Protein AF-A0A350EQH1-F1 (afdb_monomer_lite)

Sequence (320 aa):
AGTLGFAAEVVNIWNVRAFNRRSKAFEVEWIGRQGDGSLVSIGPFAIANPVPVPSDHPQFHPEPLPQHKSSGNLVVTLEGFVSGIPAGDREPSGKGDLLPKTTRLELAFNENQNPSTNYRLQRLIVSDATGNRWQPYFDHARPRSNERVDGGTAILPGALWPSEQAWKLEVEVLRHEYFAPEELWAPPPLPLDAGPRYLPLGHQFAAGSGSIQLANLVPPGLIASNQWQWTVRYWGNESNVFAVGVQFPEPMPNRRLLVVEATDDSGRAVPLVEHRGADHPQQALLFRPEPDATQLQLRLAVPELHRVEFLARPEFHPRK

Secondary structure (DSSP, 8-state):
------TT------------TTSSEEEEEEEEE-TTS-EEEEEEEEEE-SSPPPTTS----PPPSSEEEEETTEEEEEEEEEEEEESSSS--SS-GGGSPEEEEEEEEEEETTEEESSEEEEEEEEE-TTS-EE-----SSS--TT-EEETTEEEEES---TT-S-EEEEEEEEE-SS--GGGEE-PPPEES---SS-EEEEEEEEETTEEEEEEEEE-TT----STTTTTS---SS-S--EEEEEE-SS--TTB--EEEEEEETTS-B--EEEEETTTSSEEEEEE---TT--EEEEEEE--BEEEEEEEEPPEEPPP-

Radius of gyration: 23.11 Å; chains: 1; bounding box: 58×62×59 Å

Structure (mmCIF, N/CA/C/O backbone):
data_AF-A0A350EQH1-F1
#
_entry.id   AF-A0A350EQH1-F1
#
loop_
_atom_site.group_PDB
_atom_site.id
_atom_site.type_symbol
_atom_site.label_atom_id
_atom_site.label_alt_id
_atom_site.label_comp_id
_atom_site.label_asym_id
_atom_site.label_entity_id
_atom_site.label_seq_id
_atom_site.pdbx_PDB_ins_code
_atom_site.Cartn_x
_atom_site.Cartn_y
_atom_site.Cartn_z
_atom_site.occupancy
_atom_site.B_iso_or_equiv
_atom_site.auth_seq_id
_atom_site.auth_comp_id
_atom_site.auth_asym_id
_atom_site.auth_atom_id
_atom_site.pdbx_PDB_model_num
ATOM 1 N N . ALA A 1 1 ? 11.025 22.667 -7.028 1.00 35.94 1 ALA A N 1
ATOM 2 C CA . ALA A 1 1 ? 11.792 23.542 -7.931 1.00 35.94 1 ALA A CA 1
ATOM 3 C C . ALA A 1 1 ? 11.058 24.871 -7.991 1.00 35.94 1 ALA A C 1
ATOM 5 O O . ALA A 1 1 ? 9.897 24.868 -8.374 1.00 35.94 1 ALA A O 1
ATOM 6 N N . GLY A 1 2 ? 11.669 25.950 -7.500 1.00 34.81 2 GLY A N 1
ATOM 7 C CA . GLY A 1 2 ? 11.141 27.304 -7.667 1.00 34.81 2 GLY A CA 1
ATOM 8 C C . GLY A 1 2 ? 11.792 27.915 -8.899 1.00 34.81 2 GLY A C 1
ATOM 9 O O . GLY A 1 2 ? 13.016 27.922 -8.992 1.00 34.81 2 GLY A O 1
ATOM 10 N N . THR A 1 3 ? 10.992 28.348 -9.863 1.00 41.34 3 THR A N 1
ATOM 11 C CA . THR A 1 3 ? 11.474 29.045 -11.056 1.00 41.34 3 THR A CA 1
ATOM 12 C C . THR A 1 3 ? 11.405 30.549 -10.815 1.00 41.34 3 THR A C 1
ATOM 14 O O . THR A 1 3 ? 10.361 31.066 -10.426 1.00 41.34 3 THR A O 1
ATOM 17 N N . LEU A 1 4 ? 12.516 31.246 -11.052 1.00 42.28 4 LEU A N 1
ATOM 18 C CA . LEU A 1 4 ? 12.517 32.679 -11.343 1.00 42.28 4 LEU A CA 1
ATOM 19 C C . LEU A 1 4 ? 11.939 32.836 -12.759 1.00 42.28 4 LEU A C 1
ATOM 21 O O . LEU A 1 4 ? 12.586 32.428 -13.718 1.00 42.28 4 LEU A O 1
ATOM 25 N N . GLY A 1 5 ? 10.717 33.351 -12.878 1.00 51.31 5 GLY A N 1
ATOM 26 C CA . GLY A 1 5 ? 10.031 33.617 -14.147 1.00 51.31 5 GLY A CA 1
ATOM 27 C C . GLY A 1 5 ? 8.997 34.729 -13.965 1.00 51.31 5 GLY A C 1
ATOM 28 O O . GLY A 1 5 ? 8.547 34.973 -12.841 1.00 51.31 5 GLY A O 1
ATOM 29 N N . PHE A 1 6 ? 8.659 35.445 -15.039 1.00 51.97 6 PHE A N 1
ATOM 30 C CA . PHE A 1 6 ? 7.664 36.524 -14.988 1.00 51.97 6 PHE A CA 1
ATOM 31 C C . PHE A 1 6 ? 6.260 35.964 -14.689 1.00 51.97 6 PHE A C 1
ATOM 33 O O . PHE A 1 6 ? 5.982 34.798 -14.948 1.00 51.97 6 PHE A O 1
ATOM 40 N N . ALA A 1 7 ? 5.341 36.797 -14.182 1.00 55.62 7 ALA A N 1
ATOM 41 C CA . ALA A 1 7 ? 4.013 36.380 -13.695 1.00 55.62 7 ALA A CA 1
ATOM 42 C C . ALA A 1 7 ? 3.114 35.645 -14.721 1.00 55.62 7 ALA A C 1
ATOM 44 O O . ALA A 1 7 ? 2.094 35.080 -14.335 1.00 55.62 7 ALA A O 1
ATOM 45 N N . ALA A 1 8 ? 3.477 35.649 -16.008 1.00 59.41 8 ALA A N 1
ATOM 46 C CA . ALA A 1 8 ? 2.763 34.963 -17.085 1.00 59.41 8 ALA A CA 1
ATOM 47 C C . ALA A 1 8 ? 3.438 33.656 -17.556 1.00 59.41 8 ALA A C 1
ATOM 49 O O . ALA A 1 8 ? 2.885 32.955 -18.401 1.00 59.41 8 ALA A O 1
ATOM 50 N N . GLU A 1 9 ? 4.622 33.314 -17.043 1.00 51.16 9 GLU A N 1
ATOM 51 C CA . GLU A 1 9 ? 5.384 32.150 -17.496 1.00 51.16 9 GLU A CA 1
ATOM 52 C C . GLU A 1 9 ? 5.081 30.930 -16.622 1.00 51.16 9 GLU A C 1
ATOM 54 O O . GLU A 1 9 ? 5.462 30.853 -15.454 1.00 51.16 9 GLU A O 1
ATOM 59 N N . VAL A 1 10 ? 4.396 29.944 -17.204 1.00 54.81 10 VAL A N 1
ATOM 60 C CA . VAL A 1 10 ? 4.147 28.648 -16.564 1.00 54.81 10 VAL A CA 1
ATOM 61 C C . VAL A 1 10 ? 5.162 27.642 -17.092 1.00 54.81 10 VAL A C 1
ATOM 63 O O . VAL A 1 10 ? 5.080 27.209 -18.240 1.00 54.81 10 VAL A O 1
ATOM 66 N N . VAL A 1 11 ? 6.103 27.226 -16.243 1.00 53.56 11 VAL A N 1
ATOM 67 C CA . VAL A 1 11 ? 6.960 26.070 -16.535 1.00 53.56 11 VAL A CA 1
ATOM 68 C C . VAL A 1 11 ? 6.324 24.826 -15.926 1.00 53.56 11 VAL A C 1
ATOM 70 O O . VAL A 1 11 ? 6.334 24.628 -14.712 1.00 53.56 11 VAL A O 1
ATOM 73 N N . ASN A 1 12 ? 5.804 23.951 -16.783 1.00 56.84 12 ASN A N 1
ATOM 74 C CA . ASN A 1 12 ? 5.411 22.604 -16.386 1.00 56.84 12 ASN A CA 1
ATOM 75 C C . ASN A 1 12 ? 6.669 21.729 -16.327 1.00 56.84 12 ASN A C 1
ATOM 77 O O . ASN A 1 12 ? 7.169 21.269 -17.353 1.00 56.84 12 ASN A O 1
ATOM 81 N N . ILE A 1 13 ? 7.218 21.536 -15.126 1.00 56.47 13 ILE A N 1
ATOM 82 C CA . ILE A 1 13 ? 8.378 20.663 -14.920 1.00 56.47 13 ILE A CA 1
ATOM 83 C C . ILE A 1 13 ? 7.885 19.224 -14.782 1.00 56.47 13 ILE A C 1
ATOM 85 O O . ILE A 1 13 ? 7.148 18.893 -13.853 1.00 56.47 13 ILE A O 1
ATOM 89 N N . TRP A 1 14 ? 8.346 18.354 -15.675 1.00 62.38 14 TRP A N 1
ATOM 90 C CA . TRP A 1 14 ? 8.137 16.915 -15.571 1.00 62.38 14 TRP A CA 1
ATOM 91 C C . TRP A 1 14 ? 9.243 16.308 -14.713 1.00 62.38 14 TRP A C 1
ATOM 93 O O . TRP A 1 14 ? 10.427 16.529 -14.958 1.00 62.38 14 TRP A O 1
ATOM 103 N N . ASN A 1 15 ? 8.864 15.539 -13.696 1.00 65.88 15 ASN A N 1
ATOM 104 C CA . ASN A 1 15 ? 9.815 14.789 -12.886 1.00 65.88 15 ASN A CA 1
ATOM 105 C C . ASN A 1 15 ? 9.777 13.317 -13.305 1.00 65.88 15 ASN A C 1
ATOM 107 O O . ASN A 1 15 ? 8.852 12.586 -12.947 1.00 65.88 15 ASN A O 1
ATOM 111 N N . VAL A 1 16 ? 10.792 12.891 -14.055 1.00 69.56 16 VAL A N 1
ATOM 112 C CA . VAL A 1 16 ? 11.028 11.479 -14.364 1.00 69.56 16 VAL A CA 1
ATOM 113 C C . VAL A 1 16 ? 11.859 10.886 -13.227 1.00 69.56 16 VAL A C 1
ATOM 115 O O . VAL A 1 16 ? 13.065 11.105 -13.144 1.00 69.56 16 VAL A O 1
ATOM 118 N N . ARG A 1 17 ? 11.207 10.149 -12.321 1.00 66.94 17 ARG A N 1
ATOM 119 C CA . ARG A 1 17 ? 11.856 9.591 -11.117 1.00 66.94 17 ARG A CA 1
ATOM 120 C C . ARG A 1 17 ? 12.737 8.366 -11.392 1.00 66.94 17 ARG A C 1
ATOM 122 O O . ARG A 1 17 ? 13.552 8.015 -10.546 1.00 66.94 17 ARG A O 1
ATOM 129 N N . ALA A 1 18 ? 12.573 7.726 -12.549 1.00 76.31 18 ALA A N 1
ATOM 130 C CA . ALA A 1 18 ? 13.367 6.586 -12.997 1.00 76.31 18 ALA A CA 1
ATOM 131 C C . ALA A 1 18 ? 13.494 6.606 -14.527 1.00 76.31 18 ALA A C 1
ATOM 133 O O . ALA A 1 18 ? 12.505 6.807 -15.229 1.00 76.31 18 ALA A O 1
ATOM 134 N N . PHE A 1 19 ? 14.698 6.376 -15.043 1.00 80.88 19 PHE A N 1
ATOM 135 C CA . PHE A 1 19 ? 15.001 6.290 -16.475 1.00 80.88 19 PHE A CA 1
ATOM 136 C C . PHE A 1 19 ? 15.967 5.131 -16.715 1.00 80.88 19 PHE A C 1
ATOM 138 O O . PHE A 1 19 ? 16.730 4.764 -15.821 1.00 80.88 19 PHE A O 1
ATOM 145 N N . ASN A 1 20 ? 15.932 4.542 -17.910 1.00 84.81 20 ASN A N 1
ATOM 146 C CA . ASN A 1 20 ? 16.822 3.443 -18.274 1.00 84.81 20 ASN A CA 1
ATOM 147 C C . ASN A 1 20 ? 18.291 3.890 -18.186 1.00 84.81 20 ASN A C 1
ATOM 149 O O . ASN A 1 20 ? 18.780 4.590 -19.075 1.00 84.81 20 ASN A O 1
ATOM 153 N N . ARG A 1 21 ? 19.005 3.464 -17.136 1.00 86.88 21 ARG A N 1
ATOM 154 C CA . ARG A 1 21 ? 20.388 3.899 -16.909 1.00 86.88 21 ARG A CA 1
ATOM 155 C C . ARG A 1 21 ? 21.396 3.222 -17.833 1.00 86.88 21 ARG A C 1
ATOM 157 O O . ARG A 1 21 ? 22.503 3.730 -17.968 1.00 86.88 21 ARG A O 1
ATOM 164 N N . ARG A 1 22 ? 21.033 2.116 -18.491 1.00 87.06 22 ARG A N 1
ATOM 165 C CA . ARG A 1 22 ? 21.936 1.366 -19.384 1.00 87.06 22 ARG A CA 1
ATOM 166 C C . ARG A 1 22 ? 22.105 2.015 -20.756 1.00 87.06 22 ARG A C 1
ATOM 168 O O . ARG A 1 22 ? 23.050 1.700 -21.473 1.00 87.06 22 ARG A O 1
ATOM 175 N N . SER A 1 23 ? 21.198 2.918 -21.126 1.00 86.50 23 SER A N 1
ATOM 176 C CA . SER A 1 23 ? 21.225 3.611 -22.415 1.00 86.50 23 SER A CA 1
ATOM 177 C C . SER A 1 23 ? 21.842 5.002 -22.278 1.00 86.50 23 SER A C 1
ATOM 179 O O . SER A 1 23 ? 21.639 5.682 -21.277 1.00 86.50 23 SER A O 1
ATOM 181 N N . LYS A 1 24 ? 22.567 5.469 -23.301 1.00 88.12 24 LYS A N 1
ATOM 182 C CA . LYS A 1 24 ? 23.130 6.837 -23.336 1.00 88.12 24 LYS A CA 1
ATOM 183 C C . LYS A 1 24 ? 22.070 7.922 -23.541 1.00 88.12 24 LYS A C 1
ATOM 185 O O . LYS A 1 24 ? 22.326 9.090 -23.271 1.00 88.12 24 LYS A O 1
ATOM 190 N N . ALA A 1 25 ? 20.898 7.536 -24.026 1.00 88.50 25 ALA A N 1
ATOM 191 C CA . ALA A 1 25 ? 19.738 8.388 -24.214 1.00 88.50 25 ALA A CA 1
ATOM 192 C C . ALA A 1 25 ? 18.468 7.565 -23.988 1.00 88.50 25 ALA A C 1
ATOM 194 O O . ALA A 1 25 ? 18.502 6.335 -24.070 1.00 88.50 25 ALA A O 1
ATOM 195 N N . PHE A 1 26 ? 17.360 8.240 -23.716 1.00 84.94 26 PHE A N 1
ATOM 196 C CA . PHE A 1 26 ? 16.033 7.640 -23.719 1.00 84.94 26 PHE A CA 1
ATOM 197 C C . PHE A 1 26 ? 15.094 8.487 -24.572 1.00 84.94 26 PHE A C 1
ATOM 199 O O . PHE A 1 26 ? 15.221 9.711 -24.632 1.00 84.94 26 PHE A O 1
ATOM 206 N N . GLU A 1 27 ? 14.170 7.822 -25.253 1.00 86.62 27 GLU A N 1
ATOM 207 C CA . GLU A 1 27 ? 13.159 8.478 -26.071 1.00 86.62 27 GLU A CA 1
ATOM 208 C C . GLU A 1 27 ? 11.903 8.715 -25.246 1.00 86.62 27 GLU A C 1
ATOM 210 O O . GLU A 1 27 ? 11.440 7.842 -24.507 1.00 86.62 27 GLU A O 1
ATOM 215 N N . VAL A 1 28 ? 11.352 9.912 -25.383 1.00 84.69 28 VAL A N 1
ATOM 216 C CA . VAL A 1 28 ? 10.047 10.267 -24.845 1.00 84.69 28 VAL A CA 1
ATOM 217 C C . VAL A 1 28 ? 9.151 10.600 -26.026 1.00 84.69 28 VAL A C 1
ATOM 219 O O . VAL A 1 28 ? 9.535 11.354 -26.917 1.00 84.69 28 VAL A O 1
ATOM 222 N N . GLU A 1 29 ? 7.955 10.029 -26.036 1.00 85.75 29 GLU A N 1
ATOM 223 C CA . GLU A 1 29 ? 6.951 10.279 -27.062 1.00 85.75 29 GLU A CA 1
ATOM 224 C C . GLU A 1 29 ? 5.854 11.174 -26.494 1.00 85.75 29 GLU A C 1
ATOM 226 O O . GLU A 1 29 ? 5.250 10.863 -25.463 1.00 85.75 29 GLU A O 1
ATOM 231 N N . TRP A 1 30 ? 5.604 12.304 -27.154 1.00 83.56 30 TRP A N 1
ATOM 232 C CA . TRP A 1 30 ? 4.495 13.176 -26.785 1.00 83.56 30 TRP A CA 1
ATOM 233 C C . TRP A 1 30 ? 3.205 12.646 -27.385 1.00 83.56 30 TRP A C 1
ATOM 235 O O . TRP A 1 30 ? 3.109 12.442 -28.595 1.00 83.56 30 TRP A O 1
ATOM 245 N N . ILE A 1 31 ? 2.193 12.485 -26.541 1.00 84.44 31 ILE A N 1
ATOM 246 C CA . ILE A 1 31 ? 0.870 12.033 -26.955 1.00 84.44 31 ILE A CA 1
ATOM 247 C C . ILE A 1 31 ? -0.107 13.186 -26.752 1.00 84.44 31 ILE A C 1
ATOM 249 O O . ILE A 1 31 ? -0.293 13.678 -25.639 1.00 84.44 31 ILE A O 1
ATOM 253 N N . GLY A 1 32 ? -0.714 13.631 -27.847 1.00 83.31 32 GLY A N 1
ATOM 254 C CA . GLY A 1 32 ? -1.762 14.640 -27.863 1.00 83.31 32 GLY A CA 1
ATOM 255 C C . GLY A 1 32 ? -3.141 14.006 -27.793 1.00 83.31 32 GLY A C 1
ATOM 256 O O . GLY A 1 32 ? -3.353 12.906 -28.304 1.00 83.31 32 GLY A O 1
ATOM 257 N N . ARG A 1 33 ? -4.095 14.727 -27.199 1.00 83.62 33 ARG A N 1
ATOM 258 C CA . ARG A 1 33 ? -5.517 14.384 -27.259 1.00 83.62 33 ARG A CA 1
ATOM 259 C C . ARG A 1 33 ? -6.233 15.335 -28.213 1.00 83.62 33 ARG A C 1
ATOM 261 O O . ARG A 1 33 ? -6.163 16.548 -28.030 1.00 83.62 33 ARG A O 1
ATOM 268 N N . GLN A 1 34 ? -6.904 14.791 -29.222 1.00 84.38 34 GLN A N 1
ATOM 269 C CA . GLN A 1 34 ? -7.717 15.559 -30.166 1.00 84.38 34 GLN A CA 1
ATOM 270 C C . GLN A 1 34 ? -9.086 15.923 -29.577 1.00 84.38 34 GLN A C 1
ATOM 272 O O . GLN A 1 34 ? -9.496 15.395 -28.542 1.00 84.38 34 GLN A O 1
ATOM 277 N N . GLY A 1 35 ? -9.804 16.833 -30.248 1.00 79.88 35 GLY A N 1
ATOM 278 C CA . GLY A 1 35 ? -11.139 17.285 -29.832 1.00 79.88 35 GLY A CA 1
ATOM 279 C C . GLY A 1 35 ? -12.198 16.176 -29.808 1.00 79.88 35 GLY A C 1
ATOM 280 O O . GLY A 1 35 ? -13.163 16.274 -29.059 1.00 79.88 35 GLY A O 1
ATOM 281 N N . ASP A 1 36 ? -11.985 15.093 -30.559 1.00 83.25 36 ASP A N 1
ATOM 282 C CA . ASP A 1 36 ? -12.802 13.872 -30.530 1.00 83.25 36 ASP A CA 1
ATOM 283 C C . ASP A 1 36 ? -12.419 12.910 -29.383 1.00 83.25 36 ASP A C 1
ATOM 285 O O . ASP A 1 36 ? -12.975 11.822 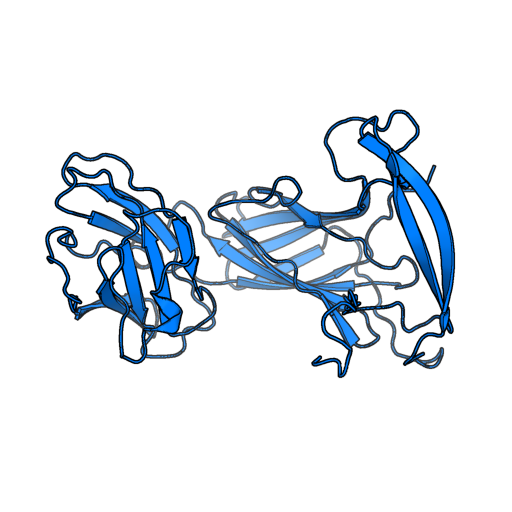-29.248 1.00 83.25 36 ASP A O 1
ATOM 289 N N . GLY A 1 37 ? -11.450 13.300 -28.550 1.00 80.00 37 GLY A N 1
ATOM 290 C CA . GLY A 1 37 ? -10.931 12.518 -27.438 1.00 80.00 37 GLY A CA 1
ATOM 291 C C . GLY A 1 37 ? -9.881 11.477 -27.823 1.00 80.00 37 GLY A C 1
ATOM 292 O O . GLY A 1 37 ? -9.352 10.830 -26.913 1.00 80.00 37 GLY A O 1
ATOM 293 N N . SER A 1 38 ? -9.562 11.320 -29.111 1.00 81.88 38 SER A N 1
ATOM 294 C CA . SER A 1 38 ? -8.592 10.340 -29.588 1.00 81.88 38 SER A CA 1
ATOM 295 C C . SER A 1 38 ? -7.145 10.751 -29.297 1.00 81.88 38 SER A C 1
ATOM 297 O O . SER A 1 38 ? -6.821 11.936 -29.199 1.00 81.88 38 SER A O 1
ATOM 299 N N . LEU A 1 39 ? -6.277 9.752 -29.111 1.00 83.81 39 LEU A N 1
ATOM 300 C CA . LEU A 1 39 ? -4.848 9.953 -28.874 1.00 83.81 39 LEU A CA 1
ATOM 301 C C . LEU A 1 39 ? -4.071 9.902 -30.192 1.00 83.81 39 LEU A C 1
ATOM 303 O O . LEU A 1 39 ? -4.355 9.065 -31.053 1.00 83.81 39 LEU A O 1
ATOM 307 N N . VAL A 1 40 ? -3.080 10.780 -30.322 1.00 87.31 40 VAL A N 1
ATOM 308 C CA . VAL A 1 40 ? -2.198 10.913 -31.491 1.00 87.31 40 VAL A CA 1
ATOM 309 C C . VAL A 1 40 ? -0.772 11.145 -31.009 1.00 87.31 40 VAL A C 1
ATOM 311 O O . VAL A 1 40 ? -0.550 11.922 -30.082 1.00 87.31 40 VAL A O 1
ATOM 314 N N . SER A 1 41 ? 0.194 10.496 -31.658 1.00 88.19 41 SER A N 1
ATOM 315 C CA . SER A 1 41 ? 1.607 10.813 -31.461 1.00 88.19 41 SER A CA 1
ATOM 316 C C . SER A 1 41 ? 1.917 12.183 -32.061 1.00 88.19 41 SER A C 1
ATOM 318 O O . SER A 1 41 ? 1.692 12.417 -33.248 1.00 88.19 41 SER A O 1
ATOM 320 N N . ILE A 1 42 ? 2.409 13.099 -31.233 1.00 88.25 42 ILE A N 1
ATOM 321 C CA . ILE A 1 42 ? 2.926 14.405 -31.665 1.00 88.25 42 ILE A CA 1
ATOM 322 C C . ILE A 1 42 ? 4.373 14.251 -32.159 1.00 88.25 42 ILE A C 1
ATOM 324 O O . ILE A 1 42 ? 4.816 15.005 -33.022 1.00 88.25 42 ILE A O 1
ATOM 328 N N . GLY A 1 43 ? 5.091 13.252 -31.643 1.00 85.00 43 GLY A N 1
ATOM 329 C CA . GLY A 1 43 ? 6.425 12.876 -32.092 1.00 85.00 43 GLY A CA 1
ATOM 330 C C . GLY A 1 43 ? 7.356 12.475 -30.942 1.00 85.00 43 GLY A C 1
ATOM 331 O O . GLY A 1 43 ? 7.163 12.907 -29.796 1.00 85.00 43 GLY A O 1
ATOM 332 N N . PRO A 1 44 ? 8.375 11.649 -31.234 1.00 88.12 44 PRO A N 1
ATOM 333 C CA . PRO A 1 44 ? 9.414 11.306 -30.279 1.00 88.12 44 PRO A CA 1
ATOM 334 C C . PRO A 1 44 ? 10.483 12.399 -30.199 1.00 88.12 44 PRO A C 1
ATOM 336 O O . PRO A 1 44 ? 10.774 13.096 -31.172 1.00 88.12 44 PRO A O 1
ATOM 339 N N . PHE A 1 45 ? 11.129 12.506 -29.044 1.00 86.94 45 PHE A N 1
ATOM 340 C CA . PHE A 1 45 ? 12.381 13.235 -28.888 1.00 86.94 45 PHE A CA 1
ATOM 341 C C . PHE A 1 45 ? 13.321 12.456 -27.970 1.00 86.94 45 PHE A C 1
ATOM 343 O O . PHE A 1 45 ? 12.901 11.848 -26.983 1.00 86.94 45 PHE A O 1
ATOM 350 N N . ALA A 1 46 ? 14.605 12.466 -28.313 1.00 89.62 46 ALA A N 1
ATOM 351 C CA . ALA A 1 46 ? 15.638 11.809 -27.530 1.00 89.62 46 ALA A CA 1
ATOM 352 C C . ALA A 1 46 ? 16.185 12.768 -26.470 1.00 89.62 46 ALA A C 1
ATOM 354 O O . ALA A 1 46 ? 16.555 13.905 -26.766 1.00 89.62 46 ALA A O 1
ATOM 355 N N . ILE A 1 47 ? 16.280 12.285 -25.236 1.00 87.75 47 ILE A N 1
ATOM 356 C CA . ILE A 1 47 ? 16.915 12.986 -24.125 1.00 87.75 47 ILE A CA 1
ATOM 357 C C . ILE A 1 47 ? 18.194 12.235 -23.782 1.00 87.75 47 ILE A C 1
ATOM 359 O O . ILE A 1 47 ? 18.169 11.022 -23.564 1.00 87.75 47 ILE A O 1
ATOM 363 N N . ALA A 1 48 ? 19.319 12.949 -23.722 1.00 88.88 48 ALA A N 1
ATOM 364 C CA . ALA A 1 48 ? 20.555 12.375 -23.208 1.00 88.88 48 ALA A CA 1
ATOM 365 C C . ALA A 1 48 ? 20.328 11.885 -21.773 1.00 88.88 48 ALA A C 1
ATOM 367 O O . ALA A 1 48 ? 19.767 12.597 -20.940 1.00 88.88 48 ALA A O 1
ATOM 368 N N . ASN A 1 49 ? 20.762 10.665 -21.483 1.00 87.19 49 ASN A N 1
ATOM 369 C CA . ASN A 1 49 ? 20.658 10.128 -20.142 1.00 87.19 49 ASN A CA 1
ATOM 370 C C . ASN A 1 49 ? 21.596 10.939 -19.227 1.00 87.19 49 ASN A C 1
ATOM 372 O O . ASN A 1 49 ? 22.796 10.984 -19.502 1.00 87.19 49 ASN A O 1
ATOM 376 N N . PRO A 1 50 ? 21.089 11.586 -18.161 1.00 83.06 50 PRO A N 1
ATOM 377 C CA . PRO A 1 50 ? 21.920 12.414 -17.291 1.00 83.06 50 PRO A CA 1
ATOM 378 C C . PRO A 1 50 ? 22.892 11.592 -16.434 1.00 83.06 50 PRO A C 1
ATOM 380 O O . PRO A 1 50 ? 23.873 12.138 -15.938 1.00 83.06 50 PRO A O 1
ATOM 383 N N . VAL A 1 51 ? 22.621 10.296 -16.237 1.00 84.06 51 VAL A N 1
ATOM 384 C CA . VAL A 1 51 ? 23.431 9.391 -15.410 1.00 84.06 51 VAL A CA 1
ATOM 385 C C . VAL A 1 51 ? 23.483 8.000 -16.065 1.00 84.06 51 VAL A C 1
ATOM 387 O O . VAL A 1 51 ? 22.857 7.055 -15.571 1.00 84.06 51 VAL A O 1
ATOM 390 N N . PRO A 1 52 ? 24.177 7.847 -17.208 1.00 82.44 52 PRO A N 1
ATOM 391 C CA . PRO A 1 52 ? 24.361 6.540 -17.814 1.00 82.44 52 PRO A CA 1
ATOM 392 C C . PRO A 1 52 ? 25.294 5.712 -16.930 1.00 82.44 52 PRO A C 1
ATOM 394 O O . PRO A 1 52 ? 26.376 6.170 -16.557 1.00 82.44 52 PRO A O 1
ATOM 397 N N . VAL A 1 53 ? 24.884 4.492 -16.591 1.00 82.62 53 VAL A N 1
ATOM 398 C CA . VAL A 1 53 ? 25.783 3.547 -15.930 1.00 82.62 53 VAL A CA 1
ATOM 399 C C . VAL A 1 53 ? 26.646 2.843 -16.981 1.00 82.62 53 VAL A C 1
ATOM 401 O O . VAL A 1 53 ? 26.159 2.550 -18.078 1.00 82.62 53 VAL A O 1
ATOM 404 N N . PRO A 1 54 ? 27.922 2.563 -16.674 1.00 77.69 54 PRO A N 1
ATOM 405 C CA . PRO A 1 54 ? 28.768 1.718 -17.507 1.00 77.69 54 PRO A CA 1
ATOM 406 C C . PRO A 1 54 ? 28.127 0.357 -17.823 1.00 77.69 54 PRO A C 1
ATOM 408 O O . PRO A 1 54 ? 27.292 -0.153 -17.074 1.00 77.69 54 PRO A O 1
ATOM 411 N N . SER A 1 55 ? 28.516 -0.258 -18.942 1.00 71.31 55 SER A N 1
ATOM 412 C CA . SER A 1 55 ? 27.938 -1.534 -19.391 1.00 71.31 55 SER A CA 1
ATOM 413 C C . SER A 1 55 ? 28.249 -2.721 -18.469 1.00 71.31 55 SER A C 1
ATOM 415 O O . SER A 1 55 ? 27.559 -3.733 -18.540 1.00 71.31 55 SER A O 1
ATOM 417 N N . ASP A 1 56 ? 29.266 -2.602 -17.615 1.00 77.19 56 ASP A N 1
ATOM 418 C CA . ASP A 1 56 ? 29.688 -3.582 -16.606 1.00 77.19 56 ASP A CA 1
ATOM 419 C C . ASP A 1 56 ? 28.958 -3.430 -15.257 1.00 77.19 56 ASP A C 1
ATOM 421 O O . ASP A 1 56 ? 29.274 -4.130 -14.296 1.00 77.19 56 ASP A O 1
ATOM 425 N N . HIS A 1 57 ? 27.947 -2.556 -15.172 1.00 81.31 57 HIS A N 1
ATOM 426 C CA . HIS A 1 57 ? 27.109 -2.443 -13.980 1.00 81.31 57 HIS A CA 1
ATOM 427 C C . HIS A 1 57 ? 26.431 -3.787 -13.644 1.00 81.31 57 HIS A C 1
ATOM 429 O O . HIS A 1 57 ? 25.943 -4.458 -14.565 1.00 81.31 57 HIS A O 1
ATOM 435 N N . PRO A 1 58 ? 26.303 -4.149 -12.347 1.00 86.88 58 PRO A N 1
ATOM 436 C CA . PRO A 1 58 ? 25.596 -5.346 -11.911 1.00 86.88 58 PRO A CA 1
ATOM 437 C C . PRO A 1 58 ? 24.264 -5.591 -12.629 1.00 86.88 58 PRO A C 1
ATOM 439 O O . PRO A 1 58 ? 23.509 -4.664 -12.955 1.00 86.88 58 PRO A O 1
ATOM 442 N N . GLN A 1 59 ? 23.984 -6.871 -12.865 1.00 90.81 59 GLN A N 1
ATOM 443 C CA . GLN A 1 59 ? 22.737 -7.352 -13.443 1.00 90.81 59 GLN A CA 1
ATOM 444 C C . GLN A 1 59 ? 22.071 -8.324 -12.479 1.00 90.81 59 GLN A C 1
ATOM 446 O O . GLN A 1 59 ? 22.717 -9.194 -11.892 1.00 90.81 59 GLN A O 1
ATOM 451 N N . PHE A 1 60 ? 20.762 -8.172 -12.338 1.00 94.81 60 PHE A N 1
ATOM 452 C CA . PHE A 1 60 ? 19.936 -9.165 -11.679 1.00 94.81 60 PHE A CA 1
ATOM 453 C C . PHE A 1 60 ? 19.662 -10.324 -12.633 1.00 94.81 60 PHE A C 1
ATOM 455 O O . PHE A 1 60 ? 19.438 -10.116 -13.825 1.00 94.81 60 PHE A O 1
ATOM 462 N N . HIS A 1 61 ? 19.673 -11.535 -12.087 1.00 96.19 61 HIS A N 1
ATOM 463 C CA . HIS A 1 61 ? 19.371 -12.759 -12.817 1.00 96.19 61 HIS A CA 1
ATOM 464 C C . HIS A 1 61 ? 18.005 -13.258 -12.346 1.00 96.19 61 HIS A C 1
ATOM 466 O O . HIS A 1 61 ? 17.845 -13.465 -11.145 1.00 96.19 61 HIS A O 1
ATOM 472 N N . PRO A 1 62 ? 17.010 -13.403 -13.235 1.00 97.19 62 PRO A N 1
ATOM 473 C CA . PRO A 1 62 ? 15.672 -13.778 -12.812 1.00 97.19 62 PRO A CA 1
ATOM 474 C C . PRO A 1 62 ? 15.637 -15.234 -12.347 1.00 97.19 62 PRO A C 1
ATOM 476 O O . PRO A 1 62 ? 16.234 -16.113 -12.969 1.00 97.19 62 PRO A O 1
ATOM 479 N N . GLU A 1 63 ? 14.876 -15.493 -11.292 1.00 97.94 63 GLU A N 1
ATOM 480 C CA . GLU A 1 63 ? 14.404 -16.834 -10.967 1.00 97.94 63 GLU A CA 1
ATOM 481 C C . GLU A 1 63 ? 13.207 -17.184 -11.885 1.00 97.94 63 GLU A C 1
ATOM 483 O O . GLU A 1 63 ? 12.430 -16.292 -12.257 1.00 97.94 63 GLU A O 1
ATOM 488 N N . PRO A 1 64 ? 13.034 -18.456 -12.288 1.00 97.06 64 PRO A N 1
ATOM 489 C CA . PRO A 1 64 ? 11.897 -18.865 -13.111 1.00 97.06 64 PRO A CA 1
ATOM 490 C C . PRO A 1 64 ? 10.571 -18.708 -12.353 1.00 97.06 64 PRO A C 1
ATOM 492 O O . PRO A 1 64 ? 10.526 -18.897 -11.140 1.00 97.06 64 PRO A O 1
ATOM 495 N N . LEU A 1 65 ? 9.494 -18.378 -13.072 1.00 97.50 65 LEU A N 1
ATOM 496 C CA . LEU A 1 65 ? 8.131 -18.407 -12.534 1.00 97.50 65 LEU A CA 1
ATOM 497 C C . LEU A 1 65 ? 7.542 -19.833 -12.626 1.00 97.50 65 LEU A C 1
ATOM 499 O O . LEU A 1 65 ? 7.856 -20.544 -13.585 1.00 97.50 65 LEU A O 1
ATOM 503 N N . PRO A 1 66 ? 6.671 -20.245 -11.682 1.00 98.12 66 PRO A N 1
ATOM 504 C CA . PRO A 1 66 ? 6.301 -19.515 -10.468 1.00 98.12 66 PRO A CA 1
ATOM 505 C C . PRO A 1 66 ? 7.441 -19.483 -9.432 1.00 98.12 66 PRO A C 1
ATOM 507 O O . PRO A 1 66 ? 8.224 -20.424 -9.326 1.00 98.12 66 PRO A O 1
ATOM 510 N N . GLN A 1 67 ? 7.522 -18.404 -8.646 1.00 98.44 67 GLN A N 1
ATOM 511 C CA . GLN A 1 67 ? 8.484 -18.272 -7.539 1.00 98.44 67 GLN A CA 1
ATOM 512 C C . GLN A 1 67 ? 7.770 -18.367 -6.195 1.00 98.44 67 GLN A C 1
ATOM 514 O O . GLN A 1 67 ? 6.774 -17.681 -5.994 1.00 98.44 67 GLN A O 1
ATOM 519 N N . HIS A 1 68 ? 8.313 -19.130 -5.246 1.00 98.00 68 HIS A N 1
ATOM 520 C CA . HIS A 1 68 ? 7.745 -19.289 -3.903 1.00 98.00 68 HIS A CA 1
ATOM 521 C C . HIS A 1 68 ? 8.653 -18.656 -2.849 1.00 98.00 68 HIS A C 1
ATOM 523 O O . HIS A 1 68 ? 9.852 -18.944 -2.805 1.00 98.00 68 HIS A O 1
ATOM 529 N N . LYS A 1 69 ? 8.091 -17.817 -1.978 1.00 98.25 69 LYS A N 1
ATOM 530 C CA . LYS A 1 69 ? 8.812 -17.184 -0.866 1.00 98.25 69 LYS A CA 1
ATOM 531 C C . LYS A 1 69 ? 7.981 -17.288 0.410 1.00 98.25 69 LYS A C 1
ATOM 533 O O . LYS A 1 69 ? 6.779 -17.041 0.391 1.00 98.25 69 LYS A O 1
ATOM 538 N N . SER A 1 70 ? 8.622 -17.641 1.519 1.00 97.56 70 SER A N 1
ATOM 539 C CA . SER A 1 70 ? 7.945 -17.848 2.804 1.00 97.56 70 SER A CA 1
ATOM 540 C C . SER A 1 70 ? 8.189 -16.690 3.765 1.00 97.56 70 SER A C 1
ATOM 542 O O . SER A 1 70 ? 9.289 -16.143 3.828 1.00 97.56 70 SER A O 1
ATOM 544 N N . SER A 1 71 ? 7.178 -16.360 4.562 1.00 96.44 71 SER A N 1
ATOM 545 C CA . SER A 1 71 ? 7.253 -15.408 5.667 1.00 96.44 71 SER A CA 1
ATOM 546 C C . SER A 1 71 ? 6.421 -15.950 6.831 1.00 96.44 71 SER A C 1
ATOM 548 O O . SER A 1 71 ? 5.197 -15.827 6.848 1.00 96.44 71 SER A O 1
ATOM 550 N N . GLY A 1 72 ? 7.081 -16.616 7.782 1.00 94.00 72 GLY A N 1
ATOM 551 C CA . GLY A 1 72 ? 6.397 -17.353 8.846 1.00 94.00 72 GLY A CA 1
ATOM 552 C C . GLY A 1 72 ? 5.633 -18.558 8.292 1.00 94.00 72 GLY A C 1
ATOM 553 O O . GLY A 1 72 ? 6.212 -19.409 7.619 1.00 94.00 72 GLY A O 1
ATOM 554 N N . ASN A 1 73 ? 4.334 -18.625 8.576 1.00 94.06 73 ASN A N 1
ATOM 555 C CA . ASN A 1 73 ? 3.430 -19.676 8.105 1.00 94.06 73 ASN A CA 1
ATOM 556 C C . ASN A 1 73 ? 2.774 -19.379 6.741 1.00 94.06 73 ASN A C 1
ATOM 558 O O . ASN A 1 73 ? 2.020 -20.216 6.232 1.00 94.06 73 ASN A O 1
ATOM 562 N N . LEU A 1 74 ? 3.049 -18.205 6.168 1.00 96.94 74 LEU A N 1
ATOM 563 C CA . LEU A 1 74 ? 2.562 -17.780 4.863 1.00 96.94 74 LEU A CA 1
ATOM 564 C C . LEU A 1 74 ? 3.604 -18.083 3.783 1.00 96.94 74 LEU A C 1
ATOM 566 O O . LEU A 1 74 ? 4.759 -17.669 3.886 1.00 96.94 74 LEU A O 1
ATOM 570 N N . VAL A 1 75 ? 3.177 -18.744 2.713 1.00 98.25 75 VAL A N 1
ATOM 571 C CA . VAL A 1 75 ? 3.911 -18.840 1.449 1.00 98.25 75 VAL A CA 1
ATOM 572 C C . VAL A 1 75 ? 3.238 -17.916 0.445 1.00 98.25 75 VAL A C 1
ATOM 574 O O . VAL A 1 75 ? 2.044 -18.044 0.179 1.00 98.25 75 VAL A O 1
ATOM 577 N N . VAL A 1 76 ? 4.010 -16.993 -0.117 1.00 98.19 76 VAL A N 1
ATOM 578 C CA . VAL A 1 76 ? 3.594 -16.109 -1.204 1.00 98.19 76 VAL A CA 1
ATOM 579 C C . VAL A 1 76 ? 4.221 -16.625 -2.491 1.00 98.19 76 VAL A C 1
ATOM 581 O O . VAL A 1 76 ? 5.439 -16.801 -2.572 1.00 98.19 76 VAL A O 1
ATOM 584 N N . THR A 1 77 ? 3.389 -16.864 -3.496 1.00 98.38 77 THR A N 1
ATOM 585 C CA . THR A 1 77 ? 3.813 -17.340 -4.810 1.00 98.38 77 THR A CA 1
ATOM 586 C C . THR A 1 77 ? 3.616 -16.233 -5.830 1.00 98.38 77 THR A C 1
ATOM 588 O O . THR A 1 77 ? 2.502 -15.747 -5.974 1.00 98.38 77 THR A O 1
ATOM 591 N N . LEU A 1 78 ? 4.669 -15.838 -6.543 1.00 98.50 78 LEU A N 1
ATOM 592 C CA . LEU A 1 78 ? 4.545 -15.009 -7.738 1.00 98.50 78 LEU A CA 1
ATOM 593 C C . LEU A 1 78 ? 4.271 -15.933 -8.924 1.00 98.50 78 LEU A C 1
ATOM 595 O O . LEU A 1 78 ? 5.163 -16.669 -9.346 1.00 98.50 78 LEU A O 1
ATOM 599 N N . GLU A 1 79 ? 3.039 -15.915 -9.424 1.00 97.75 79 GLU A N 1
ATOM 600 C CA . GLU A 1 79 ? 2.581 -16.765 -10.530 1.00 97.75 79 GLU A CA 1
ATOM 601 C C . GLU A 1 79 ? 2.795 -16.081 -11.880 1.00 97.75 79 GLU A C 1
ATOM 603 O O . GLU A 1 79 ? 3.271 -16.703 -12.829 1.00 97.75 79 GLU A O 1
ATOM 608 N N . GLY A 1 80 ? 2.503 -14.781 -11.940 1.00 96.94 80 GLY A N 1
ATOM 609 C CA . GLY A 1 80 ? 2.536 -13.994 -13.164 1.00 96.94 80 GLY A CA 1
ATOM 610 C C . GLY A 1 80 ? 3.122 -12.606 -12.943 1.00 96.94 80 GLY A C 1
ATOM 611 O O . GLY A 1 80 ? 2.846 -11.933 -11.947 1.00 96.94 80 GLY A O 1
ATOM 612 N N . PHE A 1 81 ? 3.929 -12.156 -13.902 1.00 97.00 81 PHE A N 1
ATOM 613 C CA . PHE A 1 81 ? 4.500 -10.815 -13.909 1.00 97.00 81 PHE A CA 1
ATOM 614 C C . PHE A 1 81 ? 4.579 -10.298 -15.342 1.00 97.00 81 PHE A C 1
ATOM 616 O O . PHE A 1 81 ? 5.359 -10.799 -16.148 1.00 97.00 81 PHE A O 1
ATOM 623 N N . VAL A 1 82 ? 3.758 -9.301 -15.670 1.00 95.62 82 VAL A N 1
ATOM 624 C CA . VAL A 1 82 ? 3.613 -8.784 -17.037 1.00 95.62 82 VAL A CA 1
ATOM 625 C C . VAL A 1 82 ? 3.740 -7.266 -17.028 1.00 95.62 82 VAL A C 1
ATOM 627 O O . VAL A 1 82 ? 3.166 -6.594 -16.177 1.00 95.62 82 VAL A O 1
ATOM 630 N N . SER A 1 83 ? 4.463 -6.700 -17.987 1.00 93.75 83 SER A N 1
ATOM 631 C CA . SER A 1 83 ? 4.667 -5.258 -18.126 1.00 93.75 83 SER A CA 1
ATOM 632 C C . SER A 1 83 ? 4.322 -4.782 -19.537 1.00 93.75 83 SER A C 1
ATOM 634 O O . SER A 1 83 ? 4.516 -5.496 -20.520 1.00 93.75 83 SER A O 1
ATOM 636 N N . GLY A 1 84 ? 3.835 -3.546 -19.656 1.00 89.88 84 GLY A N 1
ATOM 637 C CA . GLY A 1 84 ? 3.531 -2.931 -20.951 1.00 89.88 84 GLY A CA 1
ATOM 638 C C . GLY A 1 84 ? 2.095 -3.143 -21.434 1.00 89.88 84 GLY A C 1
ATOM 639 O O . GLY A 1 84 ? 1.812 -2.889 -22.603 1.00 89.88 84 GLY A O 1
ATOM 640 N N . ILE A 1 85 ? 1.184 -3.578 -20.562 1.00 88.25 85 ILE A N 1
ATOM 641 C CA . ILE A 1 85 ? -0.222 -3.811 -20.914 1.00 88.25 85 ILE A CA 1
ATOM 642 C C . ILE A 1 85 ? -0.911 -2.450 -21.138 1.00 88.25 85 ILE A C 1
ATOM 644 O O . ILE A 1 85 ? -0.822 -1.591 -20.256 1.00 88.25 85 ILE A O 1
ATOM 648 N N . PRO A 1 86 ? -1.583 -2.200 -22.276 1.00 84.69 86 PRO A N 1
ATOM 649 C CA . PRO A 1 86 ? -2.377 -0.986 -22.474 1.00 84.69 86 PRO A CA 1
ATOM 650 C C . PRO A 1 86 ? -3.439 -0.810 -21.375 1.00 84.69 86 PRO A C 1
ATOM 652 O O . PRO A 1 86 ? -4.138 -1.756 -21.031 1.00 84.69 86 PRO A O 1
ATOM 655 N N . ALA A 1 87 ? -3.569 0.393 -20.818 1.00 78.00 87 ALA A N 1
ATOM 656 C CA . ALA A 1 87 ? -4.570 0.704 -19.804 1.00 78.00 87 ALA A CA 1
ATOM 657 C C . ALA A 1 87 ? -5.978 0.773 -20.425 1.00 78.00 87 ALA A C 1
ATOM 659 O O . ALA A 1 87 ? -6.207 1.573 -21.335 1.00 78.00 87 ALA A O 1
ATOM 660 N N . GLY A 1 88 ? -6.919 -0.009 -19.884 1.00 67.69 88 GLY A N 1
ATOM 661 C CA . GLY A 1 88 ? -8.346 0.001 -20.233 1.00 67.69 88 GLY A CA 1
ATOM 662 C C . GLY A 1 88 ? -8.887 -1.367 -20.672 1.00 67.69 88 GLY A C 1
ATOM 663 O O . GLY A 1 88 ? -8.192 -2.130 -21.330 1.00 67.69 88 GLY A O 1
ATOM 664 N N . ASP A 1 89 ? -10.152 -1.653 -20.343 1.00 51.06 89 ASP A N 1
ATOM 665 C CA . ASP A 1 89 ? -10.819 -2.945 -20.614 1.00 51.06 89 ASP A CA 1
ATOM 666 C C . ASP A 1 89 ? -11.280 -3.130 -22.071 1.00 51.06 89 ASP A C 1
ATOM 668 O O . ASP A 1 89 ? -11.792 -4.182 -22.450 1.00 51.06 89 ASP A O 1
ATOM 672 N N . ARG A 1 90 ? -11.162 -2.091 -22.905 1.00 46.47 90 ARG A N 1
ATOM 673 C CA . ARG A 1 90 ? -11.567 -2.160 -24.312 1.00 46.47 90 ARG A CA 1
ATOM 674 C C . ARG A 1 90 ? -10.390 -2.618 -25.149 1.00 46.47 90 ARG A C 1
ATOM 676 O O . ARG A 1 90 ? -9.370 -1.930 -25.191 1.00 46.47 90 ARG A O 1
ATOM 683 N N . GLU A 1 91 ? -10.569 -3.742 -25.846 1.00 43.03 91 GLU A N 1
ATOM 684 C CA . GLU A 1 91 ? -9.642 -4.161 -26.892 1.00 43.03 91 GLU A CA 1
ATOM 685 C C . GLU A 1 91 ? -9.308 -2.964 -27.791 1.00 43.03 91 GLU A C 1
ATOM 687 O O . GLU A 1 91 ? -10.210 -2.219 -28.201 1.00 43.03 91 GLU A O 1
ATOM 692 N N . PRO A 1 92 ? -8.019 -2.730 -28.074 1.00 45.47 92 PRO A N 1
ATOM 693 C CA . PRO A 1 92 ? -7.624 -1.556 -28.810 1.00 45.47 92 PRO A CA 1
ATOM 694 C C . PRO A 1 92 ? -8.170 -1.667 -30.227 1.00 45.47 92 PRO A C 1
ATOM 696 O O . PRO A 1 92 ? -7.727 -2.491 -31.025 1.00 45.47 92 PRO A O 1
ATOM 699 N N . SER A 1 93 ? -9.079 -0.760 -30.570 1.00 45.75 93 SER A N 1
ATOM 700 C CA . SER A 1 93 ? -9.359 -0.369 -31.945 1.00 45.75 93 SER A CA 1
ATOM 701 C C . SER A 1 93 ? -8.085 0.245 -32.547 1.00 45.75 93 SER A C 1
ATOM 703 O O . SER A 1 93 ? -7.956 1.465 -32.601 1.00 45.75 93 SER A O 1
ATOM 705 N N . GLY A 1 94 ? -7.072 -0.569 -32.860 1.00 51.00 94 GLY A N 1
ATOM 706 C CA . GLY A 1 94 ? -5.815 -0.188 -33.525 1.00 51.00 94 GLY A CA 1
ATOM 707 C C . GLY A 1 94 ? -4.939 0.886 -32.855 1.00 51.00 94 GLY A C 1
ATOM 708 O O . GLY A 1 94 ? -3.881 1.193 -33.381 1.00 51.00 94 GLY A O 1
ATOM 709 N N . LYS A 1 95 ? -5.344 1.475 -31.719 1.00 58.44 95 LYS A N 1
ATOM 710 C CA . LYS A 1 95 ? -4.663 2.603 -31.041 1.00 58.44 95 LYS A CA 1
ATOM 711 C C . LYS A 1 95 ? -4.038 2.216 -29.692 1.00 58.44 95 LYS A C 1
ATOM 713 O O . LYS A 1 95 ? -3.789 3.075 -28.849 1.00 58.44 95 LYS A O 1
ATOM 718 N N . GLY A 1 96 ? -3.806 0.921 -29.469 1.00 61.47 96 GLY A N 1
ATOM 719 C CA . GLY A 1 96 ? -3.313 0.381 -28.195 1.00 61.47 96 GLY A CA 1
ATOM 720 C C . GLY A 1 96 ? -1.915 0.864 -27.808 1.00 61.47 96 GLY A C 1
ATOM 721 O O . GLY A 1 96 ? -1.591 0.914 -26.620 1.00 61.47 96 GLY A O 1
ATOM 722 N N . ASP A 1 97 ? -1.095 1.265 -28.781 1.00 70.88 97 ASP A N 1
ATOM 723 C CA . ASP A 1 97 ? 0.287 1.685 -28.538 1.00 70.88 97 ASP A CA 1
ATOM 724 C C . ASP A 1 97 ? 0.398 3.016 -27.803 1.00 70.88 97 ASP A C 1
ATOM 726 O O . ASP A 1 97 ? 1.277 3.158 -26.956 1.00 70.88 97 ASP A O 1
ATOM 730 N N . LEU A 1 98 ? -0.550 3.927 -28.039 1.00 77.75 98 LEU A N 1
ATOM 731 C CA . LEU A 1 98 ? -0.590 5.253 -27.417 1.00 77.75 98 LEU A CA 1
ATOM 732 C C . LEU A 1 98 ? -1.302 5.269 -26.060 1.00 77.75 98 LEU A C 1
ATOM 734 O O . LEU A 1 98 ? -1.296 6.285 -25.365 1.00 77.75 98 LEU A O 1
ATOM 738 N N . LEU A 1 99 ? -1.947 4.167 -25.671 1.00 79.19 99 LEU A N 1
ATOM 739 C CA . LEU A 1 99 ? -2.562 4.079 -24.352 1.00 79.19 99 LEU A CA 1
ATOM 740 C C . LEU A 1 99 ? -1.476 4.041 -23.266 1.00 79.19 99 LEU A C 1
ATOM 742 O O . LEU A 1 99 ? -0.444 3.384 -23.462 1.00 79.19 99 LEU A O 1
ATOM 746 N N . PRO A 1 100 ? -1.715 4.681 -22.101 1.00 81.69 100 PRO A N 1
ATOM 747 C CA . PRO A 1 100 ? -0.864 4.513 -20.932 1.00 81.69 100 PRO A CA 1
ATOM 748 C C . PRO A 1 100 ? -0.625 3.032 -20.664 1.00 81.69 100 PRO A C 1
ATOM 750 O O . PRO A 1 100 ? -1.529 2.218 -20.828 1.00 81.69 100 PRO A O 1
ATOM 753 N N . LYS A 1 101 ? 0.591 2.669 -20.274 1.00 85.81 101 LYS A N 1
ATOM 754 C CA . LYS A 1 101 ? 0.939 1.271 -20.023 1.00 85.81 101 LYS A CA 1
ATOM 755 C C . LYS A 1 101 ? 0.817 0.939 -18.544 1.00 85.81 101 LYS A C 1
ATOM 757 O O . LYS A 1 101 ? 0.968 1.816 -17.694 1.00 85.81 101 LYS A O 1
ATOM 762 N N . THR A 1 102 ? 0.564 -0.327 -18.256 1.00 89.12 102 THR A N 1
ATOM 763 C CA . THR A 1 102 ? 0.431 -0.876 -16.909 1.00 89.12 102 THR A CA 1
ATOM 764 C C . THR A 1 102 ? 1.325 -2.095 -16.722 1.00 89.12 102 THR A C 1
ATOM 766 O O . THR A 1 102 ? 1.779 -2.726 -17.686 1.00 89.12 102 THR A O 1
ATOM 769 N N . THR A 1 103 ? 1.586 -2.402 -15.458 1.00 92.31 103 THR A N 1
ATOM 770 C CA . THR A 1 103 ? 2.298 -3.591 -14.996 1.00 92.31 103 THR A CA 1
ATOM 771 C C . THR A 1 103 ? 1.342 -4.409 -14.140 1.00 92.31 103 THR A C 1
ATOM 773 O O . THR A 1 103 ? 0.692 -3.855 -13.256 1.00 92.31 103 THR A O 1
ATOM 776 N N . ARG A 1 104 ? 1.246 -5.711 -14.402 1.00 93.81 104 ARG A N 1
ATOM 777 C CA . ARG A 1 104 ? 0.390 -6.653 -13.683 1.00 93.81 104 ARG A CA 1
ATOM 778 C C . ARG A 1 104 ? 1.231 -7.671 -12.918 1.00 93.81 104 ARG A C 1
ATOM 780 O O . ARG A 1 104 ? 2.159 -8.246 -13.485 1.00 93.81 104 ARG A O 1
ATOM 787 N N . LEU A 1 105 ? 0.876 -7.898 -11.658 1.00 95.44 105 LEU A N 1
ATOM 788 C CA . LEU A 1 105 ? 1.401 -8.964 -10.810 1.00 95.44 105 LEU A CA 1
ATOM 789 C C . LEU A 1 105 ? 0.257 -9.893 -10.404 1.00 95.44 105 LEU A C 1
ATOM 791 O O . LEU A 1 105 ? -0.836 -9.420 -10.090 1.00 95.44 105 LEU A O 1
ATOM 795 N N . GLU A 1 106 ? 0.534 -11.190 -10.383 1.00 96.38 106 GLU A N 1
ATOM 796 C CA . GLU A 1 106 ? -0.377 -12.239 -9.927 1.00 96.38 106 GLU A CA 1
ATOM 797 C C . GLU A 1 106 ? 0.307 -13.006 -8.792 1.00 96.38 106 GLU A C 1
ATOM 799 O O . GLU A 1 106 ? 1.355 -13.629 -8.984 1.00 96.38 106 GLU A O 1
ATOM 804 N N . LEU A 1 107 ? -0.256 -12.883 -7.591 1.00 97.31 107 LEU A N 1
ATOM 805 C CA . LEU A 1 107 ? 0.209 -13.518 -6.367 1.00 97.31 107 LEU A CA 1
ATOM 806 C C . LEU A 1 107 ? -0.796 -14.579 -5.914 1.00 97.31 107 LEU A C 1
ATOM 808 O O . LEU A 1 107 ? -1.994 -14.319 -5.868 1.00 97.31 107 LEU A O 1
ATOM 812 N N . ALA A 1 108 ? -0.305 -15.733 -5.484 1.00 97.06 108 ALA A N 1
ATOM 813 C CA . ALA A 1 108 ? -1.088 -16.712 -4.740 1.00 97.06 108 ALA A CA 1
ATOM 814 C C . ALA A 1 108 ? -0.562 -16.833 -3.307 1.00 97.06 108 ALA A C 1
ATOM 816 O O . ALA A 1 108 ? 0.630 -16.645 -3.045 1.00 97.06 108 ALA A O 1
ATOM 817 N N . PHE A 1 109 ? -1.454 -17.150 -2.372 1.00 96.94 109 PHE A N 1
ATOM 818 C CA . PHE A 1 109 ? -1.137 -17.232 -0.951 1.00 96.94 109 PHE A CA 1
ATOM 819 C C . PHE A 1 109 ? -1.508 -18.603 -0.404 1.00 96.94 109 PHE A C 1
ATOM 821 O O . PHE A 1 109 ? -2.645 -19.044 -0.562 1.00 96.94 109 PHE A O 1
ATOM 828 N N . ASN A 1 110 ? -0.575 -19.241 0.301 1.00 96.94 110 ASN A N 1
ATOM 829 C CA . ASN A 1 110 ? -0.840 -20.462 1.050 1.00 96.94 110 ASN A CA 1
ATOM 830 C C . ASN A 1 110 ? -0.495 -20.236 2.521 1.00 96.94 110 ASN A C 1
ATOM 832 O O . ASN A 1 110 ? 0.657 -19.972 2.858 1.00 96.94 110 ASN A O 1
ATOM 836 N N . GLU A 1 111 ? -1.475 -20.380 3.402 1.00 95.81 111 GLU A N 1
ATOM 837 C CA . GLU A 1 111 ? -1.294 -20.299 4.846 1.00 95.81 111 GLU A CA 1
ATOM 838 C C . GLU A 1 111 ? -1.377 -21.700 5.454 1.00 95.81 111 GLU A C 1
ATOM 840 O O . GLU A 1 111 ? -2.334 -22.435 5.209 1.00 95.81 111 GLU A O 1
ATOM 845 N N . ASN A 1 112 ? -0.381 -22.086 6.257 1.00 94.06 112 ASN A N 1
ATOM 846 C CA . ASN A 1 112 ? -0.321 -23.426 6.857 1.00 94.06 112 ASN A CA 1
ATOM 847 C C . ASN A 1 112 ? -0.499 -24.543 5.806 1.00 94.06 112 ASN A C 1
ATOM 849 O O . ASN A 1 112 ? -1.190 -25.528 6.051 1.00 94.06 112 ASN A O 1
ATOM 853 N N . GLN A 1 113 ? 0.113 -24.365 4.627 1.00 92.81 113 GLN A N 1
ATOM 854 C CA . GLN A 1 113 ? 0.033 -25.266 3.464 1.00 92.81 113 GLN A CA 1
ATOM 855 C C . GLN A 1 113 ? -1.333 -25.320 2.751 1.00 92.81 113 GLN A C 1
ATOM 857 O O . GLN A 1 113 ? -1.459 -26.035 1.760 1.00 92.81 113 GLN A O 1
ATOM 862 N N . ASN A 1 114 ? -2.323 -24.532 3.176 1.00 94.94 114 ASN A N 1
ATOM 863 C CA . ASN A 1 114 ? -3.630 -24.454 2.526 1.00 94.94 114 ASN A CA 1
ATOM 864 C C . ASN A 1 114 ? -3.748 -23.172 1.687 1.00 94.94 114 ASN A C 1
ATOM 866 O O . ASN A 1 114 ? -3.328 -22.115 2.162 1.00 94.94 114 ASN A O 1
ATOM 870 N N . PRO A 1 115 ? -4.331 -23.222 0.475 1.00 95.69 115 PRO A N 1
ATOM 871 C CA . PRO A 1 115 ? -4.641 -22.019 -0.295 1.00 95.69 115 PRO A CA 1
ATOM 872 C C . PRO A 1 115 ? -5.480 -21.024 0.517 1.00 95.69 115 PRO A C 1
ATOM 874 O O . PRO A 1 115 ? -6.400 -21.419 1.233 1.00 95.69 115 PRO A O 1
ATOM 877 N N . SER A 1 116 ? -5.170 -19.734 0.399 1.00 93.56 116 SER A N 1
ATOM 878 C CA . SER A 1 116 ? -5.819 -18.656 1.142 1.00 93.56 116 SER A CA 1
ATOM 879 C C . SER A 1 116 ? -6.105 -17.458 0.241 1.00 93.56 116 SER A C 1
ATOM 881 O O . SER A 1 116 ? -5.247 -16.993 -0.503 1.00 93.56 116 SER A O 1
ATOM 883 N N . THR A 1 117 ? -7.316 -16.920 0.343 1.00 92.19 117 THR A N 1
ATOM 884 C CA . THR A 1 117 ? -7.733 -15.658 -0.298 1.00 92.19 117 THR A CA 1
ATOM 885 C C . THR A 1 117 ? -7.768 -14.497 0.695 1.00 92.19 117 THR A C 1
ATOM 887 O O . THR A 1 117 ? -8.134 -13.374 0.352 1.00 92.19 117 THR A O 1
ATOM 890 N N . ASN A 1 118 ? -7.361 -14.756 1.938 1.00 91.88 118 ASN A N 1
ATOM 891 C CA . ASN A 1 118 ? -7.504 -13.831 3.060 1.00 91.88 118 ASN A CA 1
ATOM 892 C C . ASN A 1 118 ? -6.372 -12.807 3.114 1.00 91.88 118 ASN A C 1
ATOM 894 O O . ASN A 1 118 ? -6.332 -11.999 4.036 1.00 91.88 118 ASN A O 1
ATOM 898 N N . TYR A 1 119 ? -5.447 -12.844 2.155 1.00 93.38 119 TYR A N 1
ATOM 899 C CA . TYR A 1 119 ? -4.299 -11.954 2.056 1.00 93.38 119 TYR A CA 1
ATOM 900 C C . TYR A 1 119 ? -4.404 -11.067 0.822 1.00 93.38 119 TYR A C 1
ATOM 902 O O . TYR A 1 119 ? -4.981 -11.448 -0.196 1.00 93.38 119 TYR A O 1
ATOM 910 N N . ARG A 1 120 ? -3.828 -9.872 0.924 1.00 91.50 120 ARG A N 1
ATOM 911 C CA . ARG A 1 120 ? -3.735 -8.927 -0.189 1.00 91.50 120 ARG A CA 1
ATOM 912 C C . ARG A 1 120 ? -2.398 -8.205 -0.189 1.00 91.50 120 ARG A C 1
ATOM 914 O O . ARG A 1 120 ? -1.760 -8.051 0.856 1.00 91.50 120 ARG A O 1
ATOM 921 N N . LEU A 1 121 ? -2.017 -7.712 -1.362 1.00 91.94 121 LEU A N 1
ATOM 922 C CA . LEU A 1 121 ? -0.889 -6.801 -1.515 1.00 91.94 121 LEU A CA 1
ATOM 923 C C . LEU A 1 121 ? -1.166 -5.483 -0.776 1.00 91.94 121 LEU A C 1
ATOM 925 O O . LEU A 1 121 ? -2.193 -4.850 -1.006 1.00 91.94 121 LEU A O 1
ATOM 929 N N . GLN A 1 122 ? -0.234 -5.068 0.081 1.00 89.19 122 GLN A N 1
ATOM 930 C CA . GLN A 1 122 ? -0.279 -3.790 0.801 1.00 89.19 122 GLN A CA 1
ATOM 931 C C . GLN A 1 122 ? 0.719 -2.785 0.236 1.00 89.19 122 GLN A C 1
ATOM 933 O O . GLN A 1 122 ? 0.449 -1.588 0.157 1.00 89.19 122 GLN A O 1
ATOM 938 N N . ARG A 1 123 ? 1.911 -3.264 -0.118 1.00 90.94 123 ARG A N 1
ATOM 939 C CA . ARG A 1 123 ? 2.981 -2.420 -0.634 1.00 90.94 123 ARG A CA 1
ATOM 940 C C . ARG A 1 123 ? 3.851 -3.211 -1.589 1.00 90.94 123 ARG A C 1
ATOM 942 O O . ARG A 1 123 ? 4.125 -4.387 -1.385 1.00 90.94 123 ARG A O 1
ATOM 949 N N . LEU A 1 124 ? 4.316 -2.519 -2.617 1.00 93.31 124 LEU A N 1
ATOM 950 C CA . LEU A 1 124 ? 5.244 -3.035 -3.602 1.00 93.31 124 LEU A CA 1
ATOM 951 C C . LEU A 1 124 ? 6.323 -1.990 -3.830 1.00 93.31 124 LEU A C 1
ATOM 953 O O . LEU A 1 124 ? 6.031 -0.809 -4.021 1.00 93.31 124 LEU A O 1
ATOM 957 N N . ILE A 1 125 ? 7.568 -2.436 -3.838 1.00 95.38 125 ILE A N 1
ATOM 958 C CA . ILE A 1 125 ? 8.697 -1.662 -4.330 1.00 95.38 125 ILE A CA 1
ATOM 959 C C . ILE A 1 125 ? 9.328 -2.463 -5.460 1.00 95.38 125 ILE A C 1
ATOM 961 O O . ILE A 1 125 ? 9.694 -3.621 -5.289 1.00 95.38 125 ILE A O 1
ATOM 965 N N . VAL A 1 126 ? 9.467 -1.821 -6.612 1.00 95.38 126 VAL A N 1
ATOM 966 C CA . VAL A 1 126 ? 10.078 -2.384 -7.811 1.00 95.38 126 VAL A CA 1
ATOM 967 C C . VAL A 1 126 ? 11.404 -1.675 -8.039 1.00 95.38 126 VAL A C 1
ATOM 969 O O . VAL A 1 126 ? 11.454 -0.443 -8.071 1.00 95.38 126 VAL A O 1
ATOM 972 N N . SER A 1 127 ? 12.490 -2.429 -8.177 1.00 95.75 127 SER A N 1
ATOM 973 C CA . SER A 1 127 ? 13.819 -1.859 -8.411 1.00 95.75 127 SER A CA 1
ATOM 974 C C . SER A 1 127 ? 14.612 -2.631 -9.453 1.00 95.75 127 SER A C 1
ATOM 976 O O . SER A 1 127 ? 14.442 -3.842 -9.602 1.00 95.75 127 SER A O 1
ATOM 978 N N . ASP A 1 128 ? 15.468 -1.917 -10.178 1.00 93.88 128 ASP A N 1
ATOM 979 C CA . ASP A 1 128 ? 16.428 -2.520 -11.098 1.00 93.88 128 ASP A CA 1
ATOM 980 C C . ASP A 1 128 ? 17.833 -2.556 -10.491 1.00 93.88 128 ASP A C 1
ATOM 982 O O . ASP A 1 128 ? 18.122 -1.947 -9.456 1.00 93.88 128 ASP A O 1
ATOM 986 N N . ALA A 1 129 ? 18.732 -3.271 -11.163 1.00 93.12 129 ALA A N 1
ATOM 987 C CA . ALA A 1 129 ? 20.103 -3.425 -10.699 1.00 93.12 129 ALA A CA 1
ATOM 988 C C . ALA A 1 129 ? 20.925 -2.130 -10.793 1.00 93.12 129 ALA A C 1
ATOM 990 O O . ALA A 1 129 ? 22.038 -2.099 -10.285 1.00 93.12 129 ALA A O 1
ATOM 991 N N . THR A 1 130 ? 20.402 -1.071 -11.422 1.00 90.56 130 THR A N 1
ATOM 992 C CA . THR A 1 130 ? 21.060 0.238 -11.577 1.00 90.56 130 THR A CA 1
ATOM 993 C C . THR A 1 130 ? 20.672 1.237 -10.481 1.00 90.56 130 THR A C 1
ATOM 995 O O . THR A 1 130 ? 21.124 2.388 -10.485 1.00 90.56 130 THR A O 1
ATOM 998 N N . GLY A 1 131 ? 19.843 0.798 -9.529 1.00 89.06 131 GLY A N 1
ATOM 999 C CA . GLY A 1 131 ? 19.395 1.583 -8.385 1.00 89.06 131 GLY A CA 1
ATOM 1000 C C . GLY A 1 131 ? 18.158 2.436 -8.655 1.00 89.06 131 GLY A C 1
ATOM 1001 O O . GLY A 1 131 ? 17.815 3.270 -7.813 1.00 89.06 131 GLY A O 1
ATOM 1002 N N . ASN A 1 132 ? 17.471 2.266 -9.792 1.00 90.56 132 ASN A N 1
ATOM 1003 C CA . ASN A 1 132 ? 16.148 2.866 -9.933 1.00 90.56 132 ASN A CA 1
ATOM 1004 C C . ASN A 1 132 ? 15.174 2.169 -8.984 1.00 90.56 132 ASN A C 1
ATOM 1006 O O . ASN A 1 132 ? 15.199 0.949 -8.827 1.00 90.56 132 ASN A O 1
ATOM 1010 N N . ARG A 1 133 ? 14.288 2.958 -8.375 1.00 92.19 133 ARG A N 1
ATOM 1011 C CA . ARG A 1 133 ? 13.292 2.472 -7.424 1.00 92.19 133 ARG A CA 1
ATOM 1012 C C . ARG A 1 133 ? 11.952 3.130 -7.698 1.00 92.19 133 ARG A C 1
ATOM 1014 O O . ARG A 1 133 ? 11.840 4.354 -7.712 1.00 92.19 133 ARG A O 1
ATOM 1021 N N . TRP A 1 134 ? 10.934 2.306 -7.874 1.00 90.56 134 TRP A N 1
ATOM 1022 C CA . TRP A 1 134 ? 9.556 2.711 -8.075 1.00 90.56 134 TRP A CA 1
ATOM 1023 C C . TRP A 1 134 ? 8.684 2.088 -6.989 1.00 90.56 134 TRP A C 1
ATOM 1025 O O . TRP A 1 134 ? 8.785 0.903 -6.692 1.00 90.56 134 TRP A O 1
ATOM 1035 N N . GLN A 1 135 ? 7.841 2.907 -6.371 1.00 90.75 135 GLN A N 1
ATOM 1036 C CA . GLN A 1 135 ? 6.838 2.467 -5.413 1.00 90.75 135 GLN A CA 1
ATOM 1037 C C . GLN A 1 135 ? 5.482 2.949 -5.938 1.00 90.75 135 GLN A C 1
ATOM 1039 O O . GLN A 1 135 ? 5.204 4.149 -5.821 1.00 90.75 135 GLN A O 1
ATOM 1044 N N . PRO A 1 136 ? 4.674 2.082 -6.577 1.00 85.88 136 PRO A N 1
ATOM 1045 C CA . PRO A 1 136 ? 3.298 2.430 -6.903 1.00 85.88 136 PRO A CA 1
ATOM 1046 C C . PRO A 1 136 ? 2.535 2.804 -5.629 1.00 85.88 136 PRO A C 1
ATOM 1048 O O . PRO A 1 136 ? 2.797 2.278 -4.544 1.00 85.88 136 PRO A O 1
ATOM 1051 N N . TYR A 1 137 ? 1.614 3.750 -5.767 1.00 78.38 137 TYR A N 1
ATOM 1052 C CA . TYR A 1 137 ? 0.688 4.098 -4.699 1.00 78.38 137 TYR A CA 1
ATOM 1053 C C . TYR A 1 137 ? -0.507 3.144 -4.751 1.00 78.38 137 TYR A C 1
ATOM 1055 O O . TYR A 1 137 ? -0.967 2.811 -5.839 1.00 78.38 137 TYR A O 1
ATOM 1063 N N . PHE A 1 138 ? -0.985 2.714 -3.586 1.00 77.12 138 PHE A N 1
ATOM 1064 C CA . PHE A 1 138 ? -2.178 1.889 -3.451 1.00 77.12 138 PHE A CA 1
ATOM 1065 C C . PHE A 1 138 ? -3.206 2.658 -2.632 1.00 77.12 138 PHE A C 1
ATOM 1067 O O . PHE A 1 138 ? -3.010 2.870 -1.434 1.00 77.12 138 PHE A O 1
ATOM 1074 N N . ASP A 1 139 ? -4.293 3.082 -3.272 1.00 70.38 139 ASP A N 1
ATOM 1075 C CA . ASP A 1 139 ? -5.455 3.594 -2.553 1.00 70.38 139 ASP A CA 1
ATOM 1076 C C . ASP A 1 139 ? -6.450 2.455 -2.312 1.00 70.38 139 ASP A C 1
ATOM 1078 O O . ASP A 1 139 ? -7.243 2.097 -3.182 1.00 70.38 139 ASP A O 1
ATOM 1082 N N . HIS A 1 140 ? -6.391 1.852 -1.125 1.00 71.06 140 HIS A N 1
ATOM 1083 C CA . HIS A 1 140 ? -7.308 0.773 -0.750 1.00 71.06 140 HIS A CA 1
ATOM 1084 C C . HIS A 1 140 ? -8.712 1.273 -0.376 1.00 71.06 140 HIS A C 1
ATOM 1086 O O . HIS A 1 140 ? -9.630 0.461 -0.300 1.00 71.06 140 HIS A O 1
ATOM 1092 N N . ALA A 1 141 ? -8.889 2.577 -0.129 1.00 64.88 141 ALA A N 1
ATOM 1093 C CA . ALA A 1 141 ? -10.192 3.168 0.183 1.00 64.88 141 ALA A CA 1
ATOM 1094 C C . ALA A 1 141 ? -10.903 3.667 -1.086 1.00 64.88 141 ALA A C 1
ATOM 1096 O O . ALA A 1 141 ? -12.127 3.601 -1.186 1.00 64.88 141 ALA A O 1
ATOM 1097 N N . ARG A 1 142 ? -10.137 4.168 -2.062 1.00 65.12 142 ARG A N 1
ATOM 1098 C CA . ARG A 1 142 ? -10.621 4.710 -3.337 1.00 65.12 142 ARG A CA 1
ATOM 1099 C C . ARG A 1 142 ? -9.693 4.283 -4.484 1.00 65.12 142 ARG A C 1
ATOM 1101 O O . ARG A 1 142 ? -8.949 5.120 -5.002 1.00 65.12 142 ARG A O 1
ATOM 1108 N N . PRO A 1 143 ? -9.726 3.007 -4.913 1.00 59.06 143 PRO A N 1
ATOM 1109 C CA . PRO A 1 143 ? -8.880 2.550 -6.009 1.00 59.06 143 PRO A CA 1
ATOM 1110 C C . PRO A 1 143 ? -9.128 3.406 -7.253 1.00 59.06 143 PRO A C 1
ATOM 1112 O O . PRO A 1 143 ? -10.272 3.661 -7.646 1.00 59.06 143 PRO A O 1
ATOM 1115 N N . ARG A 1 144 ? -8.050 3.902 -7.865 1.00 58.81 144 ARG A N 1
ATOM 1116 C CA . ARG A 1 144 ? -8.145 4.674 -9.109 1.00 58.81 144 ARG A CA 1
ATOM 1117 C C . ARG A 1 144 ? -8.560 3.750 -10.247 1.00 58.81 144 ARG A C 1
ATOM 1119 O O . ARG A 1 144 ? -8.244 2.572 -10.246 1.00 58.81 144 ARG A O 1
ATOM 1126 N N . SER A 1 145 ? -9.187 4.289 -11.288 1.00 54.38 145 SER A N 1
ATOM 1127 C CA . SER A 1 145 ? -9.659 3.502 -12.444 1.00 54.38 145 SER A CA 1
ATOM 1128 C C . SER A 1 145 ? -8.580 2.668 -13.160 1.00 54.38 145 SER A C 1
ATOM 1130 O O . SER A 1 145 ? -8.909 1.774 -13.927 1.00 54.38 145 SER A O 1
ATOM 1132 N N . ASN A 1 146 ? -7.299 2.988 -12.968 1.00 55.31 146 ASN A N 1
ATOM 1133 C CA . ASN A 1 146 ? -6.143 2.304 -13.552 1.00 55.31 146 ASN A CA 1
ATOM 1134 C C . ASN A 1 146 ? -5.304 1.530 -12.514 1.00 55.31 146 ASN A C 1
ATOM 1136 O O . ASN A 1 146 ? -4.231 1.035 -12.854 1.00 55.31 146 ASN A O 1
ATOM 1140 N N . GLU A 1 147 ? -5.775 1.457 -11.270 1.00 58.50 147 GLU A N 1
ATOM 1141 C CA . GLU A 1 147 ? -5.175 0.723 -10.161 1.00 58.50 147 GLU A CA 1
ATOM 1142 C C . GLU A 1 147 ? -6.201 -0.297 -9.669 1.00 58.50 147 GLU A C 1
ATOM 1144 O O . GLU A 1 147 ? -7.290 0.056 -9.221 1.00 58.50 147 GLU A O 1
ATOM 1149 N N . ARG A 1 148 ? -5.867 -1.584 -9.746 1.00 66.81 148 ARG A N 1
ATOM 1150 C CA . ARG A 1 148 ? -6.719 -2.636 -9.187 1.00 66.81 148 ARG A CA 1
ATOM 1151 C C . ARG A 1 148 ? -5.863 -3.558 -8.351 1.00 66.81 148 ARG A C 1
ATOM 1153 O O . ARG A 1 148 ? -4.980 -4.208 -8.898 1.00 66.81 148 ARG A O 1
ATOM 1160 N N . VAL A 1 149 ? -6.133 -3.603 -7.051 1.00 70.94 149 VAL A N 1
ATOM 1161 C CA . VAL A 1 149 ? -5.616 -4.636 -6.152 1.00 70.94 149 VAL A CA 1
ATOM 1162 C C . VAL A 1 149 ? -6.809 -5.429 -5.659 1.00 70.94 149 VAL A C 1
ATOM 1164 O O . VAL A 1 149 ? -7.641 -4.899 -4.928 1.00 70.94 149 VAL A O 1
ATOM 1167 N N . ASP A 1 150 ? -6.907 -6.669 -6.111 1.00 74.69 150 ASP A N 1
ATOM 1168 C CA . ASP A 1 150 ? -8.011 -7.567 -5.794 1.00 74.69 150 ASP A CA 1
ATOM 1169 C C . ASP A 1 150 ? -7.431 -8.941 -5.459 1.00 74.69 150 ASP A C 1
ATOM 1171 O O . ASP A 1 150 ? -6.852 -9.615 -6.318 1.00 74.69 150 ASP A O 1
ATOM 1175 N N . GLY A 1 151 ? -7.481 -9.289 -4.171 1.00 75.56 151 GLY A N 1
ATOM 1176 C CA . GLY A 1 151 ? -6.755 -10.422 -3.608 1.00 75.56 151 GLY A CA 1
ATOM 1177 C C . GLY A 1 151 ? -5.274 -10.405 -4.000 1.00 75.56 151 GLY A C 1
ATOM 1178 O O . GLY A 1 151 ? -4.512 -9.508 -3.624 1.00 75.56 151 GLY A O 1
ATOM 1179 N N . GLY A 1 152 ? -4.876 -11.416 -4.768 1.00 85.25 152 GLY A N 1
ATOM 1180 C CA . GLY A 1 152 ? -3.519 -11.600 -5.269 1.00 85.25 152 GLY A CA 1
ATOM 1181 C C . GLY A 1 152 ? -3.168 -10.858 -6.561 1.00 85.25 152 GLY A C 1
ATOM 1182 O O . GLY A 1 152 ? -2.000 -10.818 -6.934 1.00 85.25 152 GLY A O 1
ATOM 1183 N N . THR A 1 153 ? -4.134 -10.251 -7.255 1.00 90.25 153 THR A N 1
ATOM 1184 C CA . THR A 1 153 ? -3.867 -9.545 -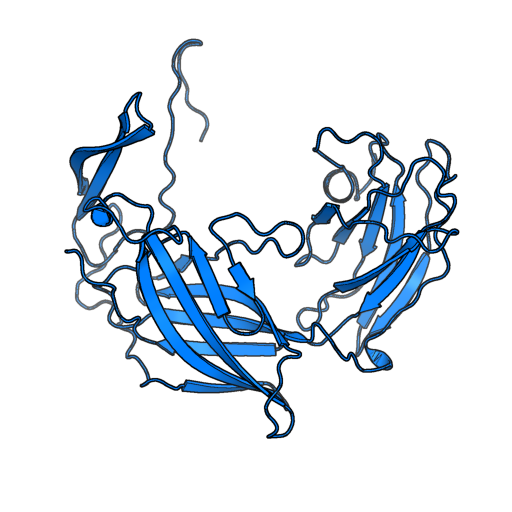8.518 1.00 90.25 153 THR A CA 1
ATOM 1185 C C . THR A 1 153 ? -3.658 -8.057 -8.277 1.00 90.25 153 THR A C 1
ATOM 1187 O O . THR A 1 153 ? -4.503 -7.404 -7.666 1.00 90.25 153 THR A O 1
ATOM 1190 N N . ALA A 1 154 ? -2.570 -7.500 -8.812 1.00 89.31 154 ALA A N 1
ATOM 1191 C CA . ALA A 1 154 ? -2.289 -6.067 -8.788 1.00 89.31 154 ALA A CA 1
ATOM 1192 C C . ALA A 1 154 ? -2.019 -5.525 -10.198 1.00 89.31 154 ALA A C 1
ATOM 1194 O O . ALA A 1 154 ? -1.110 -5.998 -10.875 1.00 89.31 154 ALA A O 1
ATOM 1195 N N . ILE A 1 155 ? -2.772 -4.508 -10.624 1.00 89.38 155 ILE A N 1
ATOM 1196 C CA . ILE A 1 155 ? -2.544 -3.736 -11.855 1.00 89.38 155 ILE A CA 1
ATOM 1197 C C . ILE A 1 155 ? -2.081 -2.337 -11.464 1.00 89.38 155 ILE A C 1
ATOM 1199 O O . ILE A 1 155 ? -2.758 -1.644 -10.704 1.00 89.38 155 ILE A O 1
ATOM 1203 N N . LEU A 1 156 ? -0.924 -1.937 -11.984 1.00 87.31 156 LEU A N 1
ATOM 1204 C CA . LEU A 1 156 ? -0.189 -0.746 -11.577 1.00 87.31 156 LEU A CA 1
ATOM 1205 C C . LEU A 1 156 ? 0.047 0.176 -12.775 1.00 87.31 156 LEU A C 1
ATOM 1207 O O . LEU A 1 156 ? 0.442 -0.310 -13.838 1.00 87.31 156 LEU A O 1
ATOM 1211 N N . PRO A 1 157 ? -0.102 1.500 -12.623 1.00 84.81 157 PRO A N 1
ATOM 1212 C CA . PRO A 1 157 ? 0.208 2.444 -13.684 1.00 84.81 157 PRO A CA 1
ATOM 1213 C C . PRO A 1 157 ? 1.714 2.523 -13.936 1.00 84.81 157 PRO A C 1
ATOM 1215 O O . PRO A 1 157 ? 2.490 2.778 -13.022 1.00 84.81 157 PRO A O 1
ATOM 1218 N N . GLY A 1 158 ? 2.121 2.389 -15.194 1.00 85.56 158 GLY A N 1
ATOM 1219 C CA . GLY A 1 158 ? 3.518 2.403 -15.614 1.00 85.56 158 GLY A CA 1
ATOM 1220 C C . GLY A 1 158 ? 3.975 1.058 -16.172 1.00 85.56 158 GLY A C 1
ATOM 1221 O O . GLY A 1 158 ? 3.434 0.002 -15.847 1.00 85.56 158 GLY A O 1
ATOM 1222 N N . ALA A 1 159 ? 4.990 1.111 -17.030 1.00 88.88 159 ALA A N 1
ATOM 1223 C CA . ALA A 1 159 ? 5.672 -0.058 -17.563 1.00 88.88 159 ALA A CA 1
ATOM 1224 C C . ALA A 1 159 ? 7.146 -0.031 -17.169 1.00 88.88 159 ALA A C 1
ATOM 1226 O O . ALA A 1 159 ? 7.757 1.027 -17.020 1.00 88.88 159 ALA A O 1
ATOM 1227 N N . LEU A 1 160 ? 7.702 -1.223 -17.029 1.00 91.81 160 LEU A N 1
ATOM 1228 C CA . LEU A 1 160 ? 9.106 -1.465 -16.762 1.00 91.81 160 LEU A CA 1
ATOM 1229 C C . LEU A 1 160 ? 9.922 -1.431 -18.058 1.00 91.81 160 LEU A C 1
ATOM 1231 O O . LEU A 1 160 ? 9.397 -1.639 -19.152 1.00 91.81 160 LEU A O 1
ATOM 1235 N N . TRP A 1 161 ? 11.223 -1.170 -17.944 1.00 88.88 161 TRP A N 1
ATOM 1236 C CA . TRP A 1 161 ? 12.125 -1.152 -19.096 1.00 88.88 161 TRP A CA 1
ATOM 1237 C C . TRP A 1 161 ? 12.443 -2.580 -19.575 1.00 88.88 161 TRP A C 1
ATOM 1239 O O . TRP A 1 161 ? 12.895 -3.393 -18.765 1.00 88.88 161 TRP A O 1
ATOM 1249 N N . PRO A 1 162 ? 12.301 -2.888 -20.880 1.00 88.75 162 PRO A N 1
ATOM 1250 C CA . PRO A 1 162 ? 12.597 -4.217 -21.426 1.00 88.75 162 PRO A CA 1
ATOM 1251 C C . PRO A 1 162 ? 14.087 -4.551 -21.507 1.00 88.75 162 PRO A C 1
ATOM 1253 O O . PRO A 1 162 ? 14.446 -5.708 -21.711 1.00 88.75 162 PRO A O 1
ATOM 1256 N N . SER A 1 163 ? 14.958 -3.553 -21.345 1.00 87.19 163 SER A N 1
ATOM 1257 C CA . SER A 1 163 ? 16.408 -3.744 -21.317 1.00 87.19 163 SER A CA 1
ATOM 1258 C C . SER A 1 163 ? 16.930 -4.304 -19.993 1.00 87.19 163 SER A C 1
ATOM 1260 O O . SER A 1 163 ? 18.072 -4.755 -19.947 1.00 87.19 163 SER A O 1
ATOM 1262 N N . GLU A 1 164 ? 16.143 -4.252 -18.914 1.00 91.19 164 GLU A N 1
ATOM 1263 C CA . GLU A 1 164 ? 16.526 -4.891 -17.655 1.00 91.19 164 GLU A CA 1
ATOM 1264 C C . GLU A 1 164 ? 16.251 -6.394 -17.725 1.00 91.19 164 GLU A C 1
ATOM 1266 O O . GLU A 1 164 ? 15.157 -6.828 -18.087 1.00 91.19 164 GLU A O 1
ATOM 1271 N N . GLN A 1 165 ? 17.254 -7.194 -17.357 1.00 91.81 165 GLN A N 1
ATOM 1272 C CA . GLN A 1 165 ? 17.148 -8.657 -17.377 1.00 91.81 165 GLN A CA 1
ATOM 1273 C C . GLN A 1 165 ? 16.194 -9.187 -16.308 1.00 91.81 165 GLN A C 1
ATOM 1275 O O . GLN A 1 165 ? 15.548 -10.210 -16.521 1.00 91.81 165 GLN A O 1
ATOM 1280 N N . ALA A 1 166 ? 16.106 -8.497 -15.173 1.00 95.88 166 ALA A N 1
ATOM 1281 C CA . ALA A 1 166 ? 15.204 -8.813 -14.080 1.00 95.88 166 ALA A CA 1
ATOM 1282 C C . ALA A 1 166 ? 14.963 -7.580 -13.207 1.00 95.88 166 ALA A C 1
ATOM 1284 O O . ALA A 1 166 ? 15.746 -6.627 -13.202 1.00 95.88 166 ALA A O 1
ATOM 1285 N N . TRP A 1 167 ? 13.886 -7.651 -12.437 1.00 96.62 167 TRP A N 1
ATOM 1286 C CA . TRP A 1 167 ? 13.467 -6.662 -11.462 1.00 96.62 167 TRP A CA 1
ATOM 1287 C C . TRP A 1 167 ? 13.363 -7.316 -10.095 1.00 96.62 167 TRP A C 1
ATOM 1289 O O . TRP A 1 167 ? 12.889 -8.447 -9.965 1.00 96.62 167 TRP A O 1
ATOM 1299 N N . LYS A 1 168 ? 13.795 -6.581 -9.076 1.00 97.94 168 LYS A N 1
ATOM 1300 C CA . LYS A 1 168 ? 13.633 -6.967 -7.682 1.00 97.94 168 LYS A CA 1
ATOM 1301 C C . LYS A 1 168 ? 12.322 -6.392 -7.164 1.00 97.94 168 LYS A C 1
ATOM 1303 O O . LYS A 1 168 ? 12.112 -5.176 -7.247 1.00 97.94 168 LYS A O 1
ATOM 1308 N N . LEU A 1 169 ? 11.454 -7.265 -6.667 1.00 97.94 169 LEU A N 1
ATOM 1309 C CA . LEU A 1 169 ? 10.123 -6.945 -6.163 1.00 97.94 169 LEU A CA 1
ATOM 1310 C C . LEU A 1 169 ? 10.116 -7.156 -4.649 1.00 97.94 169 LEU A C 1
ATOM 1312 O O . LEU A 1 169 ? 10.109 -8.296 -4.194 1.00 97.94 169 LEU A O 1
ATOM 1316 N N . GLU A 1 170 ? 10.112 -6.075 -3.873 1.00 97.88 170 GLU A N 1
ATOM 1317 C CA . GLU A 1 170 ? 9.901 -6.144 -2.424 1.00 97.88 170 GLU A CA 1
ATOM 1318 C C . GLU A 1 170 ? 8.396 -6.022 -2.175 1.00 97.88 170 GLU A C 1
ATOM 1320 O O . GLU A 1 170 ? 7.794 -4.967 -2.408 1.00 97.88 170 GLU A O 1
ATOM 1325 N N . VAL A 1 171 ? 7.788 -7.127 -1.758 1.00 96.50 171 VAL A N 1
ATOM 1326 C CA . VAL A 1 171 ? 6.343 -7.282 -1.604 1.00 96.50 171 VAL A CA 1
ATOM 1327 C C . VAL A 1 171 ? 6.012 -7.318 -0.119 1.00 96.50 171 VAL A C 1
ATOM 1329 O O . VAL A 1 171 ? 6.524 -8.166 0.613 1.00 96.50 171 VAL A O 1
ATOM 1332 N N . GLU A 1 172 ? 5.130 -6.422 0.320 1.00 95.25 172 GLU A N 1
ATOM 1333 C CA . GLU A 1 172 ? 4.488 -6.510 1.629 1.00 95.25 172 GLU A CA 1
ATOM 1334 C C . GLU A 1 172 ? 3.019 -6.910 1.455 1.00 95.25 172 GLU A C 1
ATOM 1336 O O . GLU A 1 172 ? 2.273 -6.259 0.715 1.00 95.25 172 GLU A O 1
ATOM 1341 N N . VAL A 1 173 ? 2.599 -7.965 2.152 1.00 94.75 173 VAL A N 1
ATOM 1342 C CA . VAL A 1 173 ? 1.217 -8.460 2.165 1.00 94.75 173 VAL A CA 1
ATOM 1343 C C . VAL A 1 173 ? 0.698 -8.571 3.589 1.00 94.75 173 VAL A C 1
ATOM 1345 O O . VAL A 1 173 ? 1.461 -8.781 4.530 1.00 94.75 173 VAL A O 1
ATOM 1348 N N . LEU A 1 174 ? -0.612 -8.435 3.752 1.00 93.00 174 LEU A N 1
ATOM 1349 C CA . LEU A 1 174 ? -1.278 -8.583 5.043 1.00 93.00 174 LEU A CA 1
ATOM 1350 C C . LEU A 1 174 ? -2.595 -9.328 4.895 1.00 93.00 174 LEU A C 1
ATOM 1352 O O . LEU A 1 174 ? -3.170 -9.390 3.804 1.00 93.00 174 LEU A O 1
ATOM 1356 N N . ARG A 1 175 ? -3.062 -9.885 6.011 1.00 93.19 175 ARG A N 1
ATOM 1357 C CA . ARG A 1 175 ? -4.398 -10.462 6.109 1.00 93.19 175 ARG A CA 1
ATOM 1358 C C . ARG A 1 175 ? -5.443 -9.347 6.045 1.00 93.19 175 ARG A C 1
ATOM 1360 O O . ARG A 1 175 ? -5.297 -8.345 6.736 1.00 93.19 175 ARG A O 1
ATOM 1367 N N . HIS A 1 176 ? -6.486 -9.506 5.237 1.00 90.38 176 HIS A N 1
ATOM 1368 C CA . HIS A 1 176 ? -7.575 -8.531 5.097 1.00 90.38 176 HIS A CA 1
ATOM 1369 C C . HIS A 1 176 ? -8.948 -9.068 5.526 1.00 90.38 176 HIS A C 1
ATOM 1371 O O . HIS A 1 176 ? -9.846 -8.272 5.781 1.00 90.38 176 HIS A O 1
ATOM 1377 N N . GLU A 1 177 ? -9.081 -10.385 5.705 1.00 90.31 177 GLU A N 1
ATOM 1378 C CA . GLU A 1 177 ? -10.299 -11.057 6.173 1.00 90.31 177 GLU A CA 1
ATOM 1379 C C . GLU A 1 177 ? -9.967 -12.206 7.140 1.00 90.31 177 GLU A C 1
ATOM 1381 O O . GLU A 1 177 ? -8.838 -12.694 7.175 1.00 90.31 177 GLU A O 1
ATOM 1386 N N . TYR A 1 178 ? -10.962 -12.664 7.910 1.00 92.19 178 TYR A N 1
ATOM 1387 C CA . TYR A 1 178 ? -10.835 -13.784 8.862 1.00 92.19 178 TYR A CA 1
ATOM 1388 C C . TYR A 1 178 ? -9.693 -13.612 9.879 1.00 92.19 178 TYR A C 1
ATOM 1390 O O . TYR A 1 178 ? -8.911 -14.527 10.128 1.00 92.19 178 TYR A O 1
ATOM 1398 N N . PHE A 1 179 ? -9.595 -12.411 10.448 1.00 94.44 179 PHE A N 1
ATOM 1399 C CA . PHE A 1 179 ? -8.624 -12.065 11.487 1.00 94.44 179 PHE A CA 1
ATOM 1400 C C . PHE A 1 179 ? -8.737 -12.955 12.725 1.00 94.44 179 PHE A C 1
ATOM 1402 O O . PHE A 1 179 ? -9.843 -13.313 13.144 1.00 94.44 179 PHE A O 1
ATOM 1409 N N . ALA A 1 180 ? -7.594 -13.247 13.343 1.00 91.94 180 ALA A N 1
ATOM 1410 C CA . ALA A 1 180 ? -7.565 -13.903 14.641 1.00 91.94 180 ALA A CA 1
ATOM 1411 C C . ALA A 1 180 ? -8.108 -12.955 15.736 1.00 91.94 180 ALA A C 1
ATOM 1413 O O . ALA A 1 180 ? -7.987 -11.732 15.602 1.00 91.94 180 ALA A O 1
ATOM 1414 N N . PRO A 1 181 ? -8.711 -13.467 16.826 1.00 93.75 181 PRO A N 1
ATOM 1415 C CA . PRO A 1 181 ? -9.265 -12.625 17.890 1.00 93.75 181 PRO A CA 1
ATOM 1416 C C . PRO A 1 181 ? -8.267 -11.618 18.478 1.00 93.75 181 PRO A C 1
ATOM 1418 O O . PRO A 1 181 ? -8.638 -10.487 18.770 1.00 93.75 181 PRO A O 1
ATOM 1421 N N . GLU A 1 182 ? -6.997 -11.997 18.603 1.00 93.44 182 GLU A N 1
ATOM 1422 C CA . GLU A 1 182 ? -5.900 -11.152 19.085 1.00 93.44 182 GLU A CA 1
ATOM 1423 C C . GLU A 1 182 ? -5.473 -10.053 18.099 1.00 93.44 182 GLU A C 1
ATOM 1425 O O . GLU A 1 182 ? -4.761 -9.123 18.476 1.00 93.44 182 GLU A O 1
ATOM 1430 N N . GLU A 1 183 ? -5.890 -10.144 16.836 1.00 94.81 183 GLU A N 1
ATOM 1431 C CA . GLU A 1 183 ? -5.683 -9.093 15.841 1.00 94.81 183 GLU A CA 1
ATOM 1432 C C . GLU A 1 183 ? -6.825 -8.074 15.861 1.00 94.81 183 GLU A C 1
ATOM 1434 O O . GLU A 1 183 ? -6.657 -6.981 15.326 1.00 94.81 183 GLU A O 1
ATOM 1439 N N . LEU A 1 184 ? -7.976 -8.416 16.449 1.00 96.94 184 LEU A N 1
ATOM 1440 C CA . LEU A 1 184 ? -9.193 -7.614 16.409 1.00 96.94 184 LEU A CA 1
ATOM 1441 C C . LEU A 1 184 ? -9.324 -6.692 17.619 1.00 96.94 184 LEU A C 1
ATOM 1443 O O . LEU A 1 184 ? -9.144 -7.088 18.768 1.00 96.94 184 LEU A O 1
ATOM 1447 N N . TRP A 1 185 ? -9.750 -5.462 17.348 1.00 97.44 185 TRP A N 1
ATOM 1448 C CA . TRP A 1 185 ? -10.024 -4.463 18.366 1.00 97.44 185 TRP A CA 1
ATOM 1449 C C . TRP A 1 185 ? -11.339 -3.739 18.099 1.00 97.44 185 TRP A C 1
ATOM 1451 O O . TRP A 1 185 ? -11.528 -3.130 17.048 1.00 97.44 185 TRP A O 1
ATOM 1461 N N . ALA A 1 186 ? -12.237 -3.762 19.080 1.00 97.31 186 ALA A N 1
ATOM 1462 C CA . ALA A 1 186 ? -13.441 -2.941 19.102 1.00 97.31 186 ALA A CA 1
ATOM 1463 C C . ALA A 1 186 ? -13.321 -1.920 20.248 1.00 97.31 186 ALA A C 1
ATOM 1465 O O . ALA A 1 186 ? -13.602 -2.266 21.399 1.00 97.31 186 ALA A O 1
ATOM 1466 N N . PRO A 1 187 ? -12.838 -0.689 19.990 1.00 96.81 187 PRO A N 1
ATOM 1467 C CA . PRO A 1 187 ? -12.869 0.363 21.000 1.00 96.81 187 PRO A CA 1
ATOM 1468 C C . PRO A 1 187 ? -14.324 0.728 21.361 1.00 96.81 187 PRO A C 1
ATOM 1470 O O . PRO A 1 187 ? -15.238 0.452 20.575 1.00 96.81 187 PRO A O 1
ATOM 1473 N N . PRO A 1 188 ? -14.556 1.366 22.525 1.00 96.38 188 PRO A N 1
ATOM 1474 C CA . PRO A 1 188 ? -15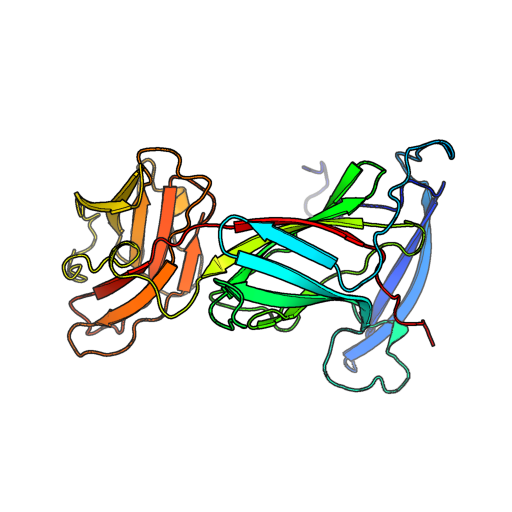.860 1.942 22.850 1.00 96.38 188 PRO A CA 1
ATOM 1475 C C . PRO A 1 188 ? -16.367 2.895 21.748 1.00 96.38 188 PRO A C 1
ATOM 1477 O O . PRO A 1 188 ? -15.536 3.505 21.066 1.00 96.38 188 PRO A O 1
ATOM 1480 N N . PRO A 1 189 ? -17.697 3.060 21.587 1.00 96.69 189 PRO A N 1
ATOM 1481 C CA . PRO A 1 189 ? -18.263 4.003 20.627 1.00 96.69 189 PRO A CA 1
ATOM 1482 C C . PRO A 1 189 ? -17.702 5.416 20.817 1.00 96.69 189 PRO A C 1
ATOM 1484 O O . PRO A 1 189 ? -17.637 5.928 21.938 1.00 96.69 189 PRO A O 1
ATOM 1487 N N . LEU A 1 190 ? -17.312 6.056 19.716 1.00 96.12 190 LEU A N 1
ATOM 1488 C CA . LEU A 1 190 ? -16.770 7.410 19.723 1.00 96.12 190 LEU A CA 1
ATOM 1489 C C . LEU A 1 190 ? -17.917 8.421 19.569 1.00 96.12 190 LEU A C 1
ATOM 1491 O O . LEU A 1 190 ? -18.675 8.311 18.605 1.00 96.12 190 LEU A O 1
ATOM 1495 N N . PRO A 1 191 ? -18.059 9.414 20.460 1.00 94.69 191 PRO A N 1
ATOM 1496 C CA . PRO A 1 191 ? -19.146 10.384 20.373 1.00 94.69 191 PRO A CA 1
ATOM 1497 C C . PRO A 1 191 ? -18.887 11.404 19.253 1.00 94.69 191 PRO A C 1
ATOM 1499 O O . PRO A 1 191 ? -17.850 12.065 19.234 1.00 94.69 191 PRO A O 1
ATOM 1502 N N . LEU A 1 192 ? -19.827 11.545 18.316 1.00 92.69 192 LEU A N 1
ATOM 1503 C CA . LEU A 1 192 ? -19.736 12.488 17.190 1.00 92.69 192 LEU A CA 1
ATOM 1504 C C . LEU A 1 192 ? -20.273 13.887 17.535 1.00 92.69 192 LEU A C 1
ATOM 1506 O O . LEU A 1 192 ? -20.068 14.839 16.783 1.00 92.69 192 LEU A O 1
ATOM 1510 N N . ASP A 1 193 ? -20.897 14.041 18.701 1.00 82.38 193 ASP A N 1
ATOM 1511 C CA . ASP A 1 193 ? -21.492 15.278 19.212 1.00 82.38 193 ASP A CA 1
ATOM 1512 C C . ASP A 1 193 ? -20.493 16.196 19.944 1.00 82.38 193 ASP A C 1
ATOM 1514 O O . ASP A 1 193 ? -20.899 17.122 20.647 1.00 82.38 193 ASP A O 1
ATOM 1518 N N . ALA A 1 194 ? -19.184 15.996 19.748 1.00 65.75 194 ALA A N 1
ATOM 1519 C CA . ALA A 1 194 ? -18.099 16.664 20.481 1.00 65.75 194 ALA A CA 1
ATOM 1520 C C . ALA A 1 194 ? -18.069 18.214 20.385 1.00 65.75 194 ALA A C 1
ATOM 1522 O O . ALA A 1 194 ? -17.179 18.867 20.944 1.00 65.75 194 ALA A O 1
ATOM 1523 N N . GLY A 1 195 ? -19.029 18.838 19.695 1.00 69.06 195 GLY A N 1
ATOM 1524 C CA . GLY A 1 195 ? -19.049 20.263 19.394 1.00 69.06 195 GLY A CA 1
ATOM 1525 C C . GLY A 1 195 ? -17.838 20.661 18.541 1.00 69.06 195 GLY A C 1
ATOM 1526 O O . GLY A 1 195 ? -17.160 19.806 17.978 1.00 69.06 195 GLY A O 1
ATOM 1527 N N . PRO A 1 196 ? -17.498 21.956 18.435 1.00 76.38 196 PRO A N 1
ATOM 1528 C CA . PRO A 1 196 ? -16.341 22.413 17.662 1.00 76.38 196 PRO A CA 1
ATOM 1529 C C . PRO A 1 196 ? -15.028 22.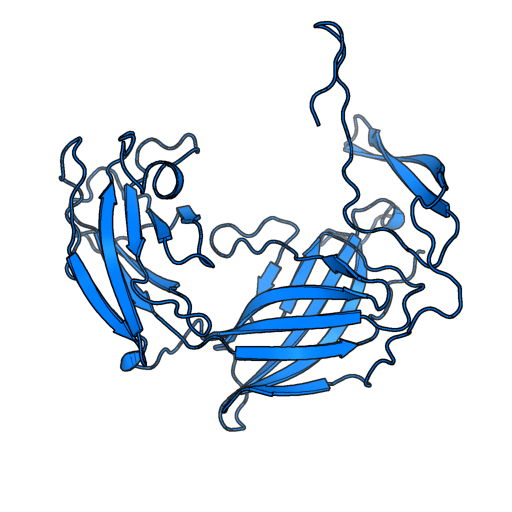226 18.447 1.00 76.38 196 PRO A C 1
ATOM 1531 O O . PRO A 1 196 ? -14.210 23.144 18.530 1.00 76.38 196 PRO A O 1
ATOM 1534 N N . ARG A 1 197 ? -14.844 21.081 19.116 1.00 80.62 197 ARG A N 1
ATOM 1535 C CA . ARG A 1 197 ? -13.710 20.839 20.014 1.00 80.62 197 ARG A CA 1
ATOM 1536 C C . ARG A 1 197 ? -12.999 19.540 19.682 1.00 80.62 197 ARG A C 1
ATOM 1538 O O . ARG A 1 197 ? -13.588 18.560 19.253 1.00 80.62 197 ARG A O 1
ATOM 1545 N N . TYR A 1 198 ? -11.699 19.563 19.924 1.00 82.00 198 TYR A N 1
ATOM 1546 C CA . TYR A 1 198 ? -10.837 18.396 19.859 1.00 82.00 198 TYR A CA 1
ATOM 1547 C C . TYR A 1 198 ? -11.125 17.487 21.061 1.00 82.00 198 TYR A C 1
ATOM 1549 O O . TYR A 1 198 ? -11.044 17.953 22.201 1.00 82.00 198 TYR A O 1
ATOM 1557 N N . LEU A 1 199 ? -11.430 16.210 20.822 1.00 89.69 199 LEU A N 1
ATOM 1558 C CA . LEU A 1 199 ? -11.758 15.248 21.874 1.00 89.69 199 LEU A CA 1
ATOM 1559 C C . LEU A 1 199 ? -10.622 14.225 22.054 1.00 89.69 199 LEU A C 1
ATOM 1561 O O . LEU A 1 199 ? -10.352 13.461 21.129 1.00 89.69 199 LEU A O 1
ATOM 1565 N N . PRO A 1 200 ? -9.944 14.163 23.213 1.00 91.25 200 PRO A N 1
ATOM 1566 C CA . PRO A 1 200 ? -9.018 13.072 23.519 1.00 91.25 200 PRO A CA 1
ATOM 1567 C C . PRO A 1 200 ? -9.783 11.771 23.817 1.00 91.25 200 PRO A C 1
ATOM 1569 O O . PRO A 1 200 ? -10.755 11.795 24.565 1.00 91.25 200 PRO A O 1
ATOM 1572 N N . LEU A 1 201 ? -9.334 10.640 23.261 1.00 90.50 201 LEU A N 1
ATOM 1573 C CA . LEU A 1 201 ? -10.022 9.342 23.400 1.00 90.50 201 LEU A CA 1
ATOM 1574 C C . LEU A 1 201 ? -9.335 8.400 24.400 1.00 90.50 201 LEU A C 1
ATOM 1576 O O . LEU A 1 201 ? -9.990 7.764 25.217 1.00 90.50 201 LEU A O 1
ATOM 1580 N N . GLY A 1 202 ? -8.003 8.305 24.363 1.00 87.06 202 GLY A N 1
ATOM 1581 C CA . GLY A 1 202 ? -7.228 7.513 25.326 1.00 87.06 202 GLY A CA 1
ATOM 1582 C C . GLY A 1 202 ? -7.404 5.990 25.224 1.00 87.06 202 GLY A C 1
ATOM 1583 O O . GLY A 1 202 ? -6.820 5.270 26.028 1.00 87.06 202 GLY A O 1
ATOM 1584 N N . HIS A 1 203 ? -8.168 5.481 24.253 1.00 93.81 203 HIS A N 1
ATOM 1585 C CA . HIS A 1 203 ? -8.365 4.043 24.064 1.00 93.81 203 HIS A CA 1
ATOM 1586 C C . HIS A 1 203 ? -7.089 3.396 23.531 1.00 93.81 203 HIS A C 1
ATOM 1588 O O . HIS A 1 203 ? -6.539 3.859 22.532 1.00 93.81 203 HIS A O 1
ATOM 1594 N N . GLN A 1 204 ? -6.646 2.314 24.170 1.00 95.31 204 GLN A N 1
ATOM 1595 C CA . GLN A 1 204 ? -5.427 1.594 23.815 1.00 95.31 204 GLN A CA 1
ATOM 1596 C C . GLN A 1 204 ? -5.721 0.113 23.581 1.00 95.31 204 GLN A C 1
ATOM 1598 O O . GLN A 1 204 ? -6.593 -0.469 24.227 1.00 95.31 204 GLN A O 1
ATOM 1603 N N . PHE A 1 205 ? -4.963 -0.493 22.676 1.00 95.19 205 PHE A N 1
ATOM 1604 C CA . PHE A 1 205 ? -5.017 -1.911 22.356 1.00 95.19 205 PHE A CA 1
ATOM 1605 C C . PHE A 1 205 ? -3.610 -2.485 22.280 1.00 95.19 205 PHE A C 1
ATOM 1607 O O . PHE A 1 205 ? -2.736 -1.901 21.636 1.00 95.19 205 PHE A O 1
ATOM 1614 N N . ALA A 1 206 ? -3.389 -3.614 22.950 1.00 94.31 206 ALA A N 1
ATOM 1615 C CA . ALA A 1 206 ? -2.146 -4.364 22.851 1.00 94.31 206 ALA A CA 1
ATOM 1616 C C . ALA A 1 206 ? -2.203 -5.266 21.612 1.00 94.31 206 ALA A C 1
ATOM 1618 O O . ALA A 1 206 ? -3.137 -6.047 21.464 1.00 94.31 206 ALA A O 1
ATOM 1619 N N . ALA A 1 207 ? -1.203 -5.164 20.739 1.00 89.50 207 ALA A N 1
ATOM 1620 C CA . ALA A 1 207 ? -1.123 -5.934 19.503 1.00 89.50 207 ALA A CA 1
ATOM 1621 C C . ALA A 1 207 ? 0.293 -6.498 19.334 1.00 89.50 207 ALA A C 1
ATOM 1623 O O . ALA A 1 207 ? 1.236 -5.795 18.956 1.00 89.50 207 ALA A O 1
ATOM 1624 N N . GLY A 1 208 ? 0.450 -7.791 19.625 1.00 86.06 208 GLY A N 1
ATOM 1625 C CA . GLY A 1 208 ? 1.762 -8.431 19.699 1.00 86.06 208 GLY A CA 1
ATOM 1626 C C . GLY A 1 208 ? 2.623 -7.814 20.805 1.00 86.06 208 GLY A C 1
ATOM 1627 O O . GLY A 1 208 ? 2.207 -7.763 21.957 1.00 86.06 208 GLY A O 1
ATOM 1628 N N . SER A 1 209 ? 3.821 -7.342 20.453 1.00 86.38 209 SER A N 1
ATOM 1629 C CA . SER A 1 209 ? 4.759 -6.713 21.395 1.00 86.38 209 SER A CA 1
ATOM 1630 C C . SER A 1 209 ? 4.563 -5.204 21.573 1.00 86.38 209 SER A C 1
ATOM 1632 O O . SER A 1 209 ? 5.314 -4.603 22.328 1.00 86.38 209 SER A O 1
ATOM 1634 N N . GLY A 1 210 ? 3.629 -4.586 20.846 1.00 92.25 210 GLY A N 1
ATOM 1635 C CA . GLY A 1 210 ? 3.403 -3.142 20.867 1.00 92.25 210 GLY A CA 1
ATOM 1636 C C . GLY A 1 210 ? 1.966 -2.785 21.226 1.00 92.25 210 GLY A C 1
ATOM 1637 O O . GLY A 1 210 ? 1.145 -3.641 21.565 1.00 92.25 210 GLY A O 1
ATOM 1638 N N . SER A 1 211 ? 1.644 -1.498 21.124 1.00 94.50 211 SER A N 1
ATOM 1639 C CA . SER A 1 211 ? 0.279 -1.019 21.320 1.00 94.50 211 SER A CA 1
ATOM 1640 C C . SER A 1 211 ? -0.109 0.048 20.310 1.00 94.50 211 SER A C 1
ATOM 1642 O O . SER A 1 211 ? 0.738 0.727 19.732 1.00 94.50 211 SER A O 1
ATOM 1644 N N . ILE A 1 212 ? -1.413 0.190 20.109 1.00 95.62 212 ILE A N 1
ATOM 1645 C CA . ILE A 1 212 ? -2.017 1.249 19.306 1.00 95.62 212 ILE A CA 1
ATOM 1646 C C . ILE A 1 212 ? -2.958 2.035 20.196 1.00 95.62 212 ILE A C 1
ATOM 1648 O O . ILE A 1 212 ? -3.618 1.470 21.067 1.00 95.62 212 ILE A O 1
ATOM 1652 N N . GLN A 1 213 ? -3.022 3.339 19.963 1.00 96.50 213 GLN A N 1
ATOM 1653 C CA . GLN A 1 213 ? -3.887 4.249 20.686 1.00 96.50 213 GLN A CA 1
ATOM 1654 C C . GLN A 1 213 ? -4.772 5.031 19.715 1.00 96.50 213 GLN A C 1
ATOM 1656 O O . GLN A 1 213 ? -4.267 5.655 18.778 1.00 96.50 213 GLN A O 1
ATOM 1661 N N . LEU A 1 214 ? -6.080 5.073 19.981 1.00 96.75 214 LEU A N 1
ATOM 1662 C CA . LEU A 1 214 ? -6.925 6.143 19.460 1.00 96.75 214 LEU A CA 1
ATOM 1663 C C . LEU A 1 214 ? -6.656 7.372 20.323 1.00 96.75 214 LEU A C 1
ATOM 1665 O O . LEU A 1 214 ? -7.038 7.439 21.492 1.00 96.75 214 LEU A O 1
ATOM 1669 N N . ALA A 1 215 ? -5.909 8.315 19.766 1.00 94.69 215 ALA A N 1
ATOM 1670 C CA . ALA A 1 215 ? -5.432 9.477 20.495 1.00 94.69 215 ALA A CA 1
ATOM 1671 C C . ALA A 1 215 ? -6.520 10.547 20.594 1.00 94.69 215 ALA A C 1
ATOM 1673 O O . ALA A 1 215 ? -6.688 11.169 21.646 1.00 94.69 215 ALA A O 1
ATOM 1674 N N . ASN A 1 216 ? -7.252 10.772 19.504 1.00 93.56 216 ASN A N 1
ATOM 1675 C CA . ASN A 1 216 ? -8.228 11.848 19.423 1.00 93.56 216 ASN A CA 1
ATOM 1676 C C . ASN A 1 216 ? -9.314 11.608 18.376 1.00 93.56 216 ASN A C 1
ATOM 1678 O O . ASN A 1 216 ? -9.136 10.828 17.445 1.00 93.56 216 ASN A O 1
ATOM 1682 N N . LEU A 1 217 ? -10.408 12.344 18.536 1.00 94.56 217 LEU A N 1
ATOM 1683 C CA . LEU A 1 217 ? -11.430 12.584 17.533 1.00 94.56 217 LEU A CA 1
ATOM 1684 C C . LEU A 1 217 ? -11.474 14.088 17.238 1.00 94.56 217 LEU A C 1
ATOM 1686 O O . LEU A 1 217 ? -11.533 14.920 18.149 1.00 94.56 217 LEU A O 1
ATOM 1690 N N . VAL A 1 218 ? -11.433 14.430 15.954 1.00 93.00 218 VAL A N 1
ATOM 1691 C CA . VAL A 1 218 ? -11.460 15.804 15.454 1.00 93.00 218 VAL A CA 1
ATOM 1692 C C . VAL A 1 218 ? -12.715 15.993 14.601 1.00 93.00 218 VAL A C 1
ATOM 1694 O O . VAL A 1 218 ? -12.871 15.284 13.602 1.00 93.00 218 VAL A O 1
ATOM 1697 N N . PRO A 1 219 ? -13.610 16.925 14.978 1.00 91.81 219 PRO A N 1
ATOM 1698 C CA . PRO A 1 219 ? -14.826 17.202 14.230 1.00 91.81 219 PRO A CA 1
ATOM 1699 C C . PRO A 1 219 ? -14.527 17.911 12.898 1.00 91.81 219 PRO A C 1
ATOM 1701 O O . PRO A 1 219 ? -13.462 18.524 12.741 1.00 91.81 219 PRO A O 1
ATOM 1704 N N . PRO A 1 220 ? -15.475 17.881 11.945 1.00 90.94 220 PRO A N 1
ATOM 1705 C CA . PRO A 1 220 ? -15.310 18.525 10.652 1.00 90.94 220 PRO A CA 1
ATOM 1706 C C . PRO A 1 220 ? -14.998 20.021 10.772 1.00 90.94 220 PRO A C 1
ATOM 1708 O O . PRO A 1 220 ? -15.543 20.731 11.616 1.00 90.94 220 PRO A O 1
ATOM 1711 N N . GLY A 1 221 ? -14.104 20.512 9.912 1.00 84.75 221 GLY A N 1
ATOM 1712 C CA . GLY A 1 221 ? -13.729 21.929 9.848 1.00 84.75 221 GLY A CA 1
ATOM 1713 C C . GLY A 1 221 ? -12.822 22.427 10.980 1.00 84.75 221 GLY A C 1
ATOM 1714 O O . GLY A 1 221 ? -12.304 23.541 10.884 1.00 84.75 221 GLY A O 1
ATOM 1715 N N . LEU A 1 222 ? -12.564 21.626 12.021 1.00 87.00 222 LEU A N 1
ATOM 1716 C CA . LEU A 1 222 ? -11.640 22.014 13.083 1.00 87.00 222 LEU A CA 1
ATOM 1717 C C . LEU A 1 222 ? -10.187 21.853 12.623 1.00 87.00 222 LEU A C 1
ATOM 1719 O O . LEU A 1 222 ? -9.739 20.774 12.236 1.00 87.00 222 LEU A O 1
ATOM 1723 N N . ILE A 1 223 ? -9.416 22.934 12.718 1.00 82.56 223 ILE A N 1
ATOM 1724 C CA . ILE A 1 223 ? -7.974 22.904 12.472 1.00 82.56 223 ILE A CA 1
ATOM 1725 C C . ILE A 1 223 ? -7.280 22.612 13.800 1.00 82.56 223 ILE A C 1
ATOM 1727 O O . ILE A 1 223 ? -7.263 23.454 14.697 1.00 82.56 223 ILE A O 1
ATOM 1731 N N . ALA A 1 224 ? -6.689 21.423 13.929 1.00 82.44 224 ALA A N 1
ATOM 1732 C CA . ALA A 1 224 ? -5.845 21.116 15.077 1.00 82.44 224 ALA A CA 1
ATOM 1733 C C . ALA A 1 224 ? -4.613 22.040 15.080 1.00 82.44 224 ALA A C 1
ATOM 1735 O O . ALA A 1 224 ? -3.949 22.194 14.060 1.00 82.44 224 ALA A O 1
ATOM 1736 N N . SER A 1 225 ? -4.296 22.645 16.224 1.00 82.50 225 SER A N 1
ATOM 1737 C CA . SER A 1 225 ? -3.136 23.536 16.412 1.00 82.50 225 SER A CA 1
ATOM 1738 C C . SER A 1 225 ? -1.993 22.859 17.179 1.00 82.50 225 SER A C 1
ATOM 1740 O O . SER A 1 225 ? -1.227 23.510 17.885 1.00 82.50 225 SER A O 1
ATOM 1742 N N . ASN A 1 226 ? -1.932 21.531 17.122 1.00 85.00 226 ASN A N 1
ATOM 1743 C CA . ASN A 1 226 ? -0.981 20.697 17.850 1.00 85.00 226 ASN A CA 1
ATOM 1744 C C . ASN A 1 226 ? -0.248 19.760 16.873 1.00 85.00 226 ASN A C 1
ATOM 1746 O O . ASN A 1 226 ? -0.357 19.909 15.657 1.00 85.00 226 ASN A O 1
ATOM 1750 N N . GLN A 1 227 ? 0.473 18.765 17.397 1.00 87.12 227 GLN A N 1
ATOM 1751 C CA . GLN A 1 227 ? 1.213 17.789 16.584 1.00 87.12 227 GLN A CA 1
ATOM 1752 C C . GLN A 1 227 ? 0.367 17.059 15.521 1.00 87.12 227 GLN A C 1
ATOM 1754 O O . GLN A 1 227 ? 0.915 16.535 14.559 1.00 87.12 227 GLN A O 1
ATOM 1759 N N . TRP A 1 228 ? -0.963 17.055 15.652 1.00 88.31 228 TRP A N 1
ATOM 1760 C CA . TRP A 1 228 ? -1.876 16.404 14.717 1.00 88.31 228 TRP A CA 1
ATOM 1761 C C . TRP A 1 228 ? -2.276 17.276 13.523 1.00 88.31 228 TRP A C 1
ATOM 1763 O O . TRP A 1 228 ? -2.888 16.746 12.598 1.00 88.31 228 TRP A O 1
ATOM 1773 N N . GLN A 1 229 ? -1.928 18.573 13.506 1.00 86.75 229 GLN A N 1
ATOM 1774 C CA . GLN A 1 229 ? -2.386 19.568 12.519 1.00 86.75 229 GLN A CA 1
ATOM 1775 C C . GLN A 1 229 ? -2.352 19.074 11.068 1.00 86.75 229 GLN A C 1
ATOM 1777 O O . GLN A 1 229 ? -3.293 19.307 10.313 1.00 86.75 229 GLN A O 1
ATOM 1782 N N . TRP A 1 230 ? -1.277 18.400 10.663 1.00 87.06 230 TRP A N 1
ATOM 1783 C CA . TRP A 1 230 ? -1.092 17.944 9.282 1.00 87.06 230 TRP A CA 1
ATOM 1784 C C . TRP A 1 230 ? -1.663 16.545 9.024 1.00 87.06 230 TRP A C 1
ATOM 1786 O O . TRP A 1 230 ? -2.018 16.212 7.891 1.00 87.06 230 TRP A O 1
ATOM 1796 N N . THR A 1 231 ? -1.807 15.745 10.077 1.00 88.88 231 THR A N 1
ATOM 1797 C CA . THR A 1 231 ? -2.247 14.350 10.001 1.00 88.88 231 THR A CA 1
ATOM 1798 C C . THR A 1 231 ? -3.768 14.245 9.955 1.00 88.88 231 THR A C 1
ATOM 1800 O O . THR A 1 231 ? -4.298 13.567 9.085 1.00 88.88 231 THR A O 1
ATOM 1803 N N . VAL A 1 232 ? -4.483 14.964 10.825 1.00 88.56 232 VAL A N 1
ATOM 1804 C CA . VAL A 1 232 ? -5.954 14.851 10.958 1.00 88.56 232 VAL A CA 1
ATOM 1805 C C . VAL A 1 232 ? -6.732 15.838 10.084 1.00 88.56 232 VAL A C 1
ATOM 1807 O O . VAL A 1 232 ? -7.951 15.751 9.983 1.00 88.56 232 VAL A O 1
ATOM 1810 N N . ARG A 1 233 ? -6.056 16.795 9.438 1.00 86.50 233 ARG A N 1
ATOM 1811 C CA . ARG A 1 233 ? -6.722 17.813 8.616 1.00 86.50 233 ARG A CA 1
ATOM 1812 C C . ARG A 1 233 ? -7.280 17.222 7.327 1.00 86.50 233 ARG A C 1
ATOM 1814 O O . ARG A 1 233 ? -6.515 16.772 6.481 1.00 86.50 233 ARG A O 1
ATOM 1821 N N . TYR A 1 234 ? -8.583 17.309 7.103 1.00 82.69 234 TYR A N 1
ATOM 1822 C CA . TYR A 1 234 ? -9.146 16.963 5.802 1.00 82.69 234 TYR A CA 1
ATOM 1823 C C . TYR A 1 234 ? -8.949 18.097 4.781 1.00 82.69 234 TYR A C 1
ATOM 1825 O O . TYR A 1 234 ? -9.100 19.270 5.119 1.00 82.69 234 TYR A O 1
ATOM 1833 N N . TRP A 1 235 ? -8.568 17.746 3.548 1.00 81.12 235 TRP A N 1
ATOM 1834 C CA . TRP A 1 235 ? -8.322 18.699 2.450 1.00 81.12 235 TRP A CA 1
ATOM 1835 C C . TRP A 1 235 ? -9.347 18.589 1.315 1.00 81.12 235 TRP A C 1
ATOM 1837 O O . TRP A 1 235 ? -9.217 19.294 0.317 1.00 81.12 235 TRP A O 1
ATOM 1847 N N . GLY A 1 236 ? -10.325 17.688 1.436 1.00 80.50 236 GLY A N 1
ATOM 1848 C CA . GLY A 1 236 ? -11.417 17.589 0.473 1.00 80.50 236 GLY A CA 1
ATOM 1849 C C . GLY A 1 236 ? -12.495 18.646 0.705 1.00 80.50 236 GLY A C 1
ATOM 1850 O O . GLY A 1 236 ? -12.426 19.448 1.637 1.00 80.50 236 GLY A O 1
ATOM 1851 N N . ASN A 1 237 ? -13.498 18.635 -0.168 1.00 79.44 237 ASN A N 1
ATOM 1852 C CA . ASN A 1 237 ? -14.577 19.625 -0.174 1.00 79.44 237 ASN A CA 1
ATOM 1853 C C . ASN A 1 237 ? -15.777 19.200 0.691 1.00 79.44 237 ASN A C 1
ATOM 1855 O O . ASN A 1 237 ? -16.761 19.930 0.787 1.00 79.44 237 ASN A O 1
ATOM 1859 N N . GLU A 1 238 ? -15.723 18.012 1.290 1.00 81.44 238 GLU A N 1
ATOM 1860 C CA . GLU A 1 238 ? -16.765 17.480 2.159 1.00 81.44 238 GLU A CA 1
ATOM 1861 C C . GLU A 1 238 ? -16.729 18.138 3.547 1.00 81.44 238 GLU A C 1
ATOM 1863 O O . GLU A 1 238 ? -15.689 18.213 4.203 1.00 81.44 238 GLU A O 1
ATOM 1868 N N . SER A 1 239 ? -17.892 18.591 4.014 1.00 82.88 239 SER A N 1
ATOM 1869 C CA . SER A 1 239 ? -18.052 19.343 5.264 1.00 82.88 239 SER A CA 1
ATOM 1870 C C . SER A 1 239 ? -18.361 18.480 6.491 1.00 82.88 239 SER A C 1
ATOM 1872 O O . SER A 1 239 ? -18.438 19.018 7.590 1.00 82.88 239 SER A O 1
ATOM 1874 N N . ASN A 1 240 ? -18.532 17.165 6.330 1.00 88.94 240 ASN A N 1
ATOM 1875 C CA . ASN A 1 240 ? -18.926 16.226 7.388 1.00 88.94 240 ASN A CA 1
ATOM 1876 C C . ASN A 1 240 ? -17.898 15.104 7.625 1.00 88.94 240 ASN A C 1
ATOM 1878 O O . ASN A 1 240 ? -18.265 13.985 7.973 1.00 88.94 240 ASN A O 1
ATOM 1882 N N . VAL A 1 241 ? -16.607 15.384 7.421 1.00 93.75 241 VAL A N 1
ATOM 1883 C CA . VAL A 1 241 ? -15.532 14.406 7.648 1.00 93.75 241 VAL A CA 1
ATOM 1884 C C . VAL A 1 241 ? -14.936 14.566 9.041 1.00 93.75 241 VAL A C 1
ATOM 1886 O O . VAL A 1 241 ? -14.344 15.597 9.356 1.00 93.75 241 VAL A O 1
ATOM 1889 N N . PHE A 1 242 ? -15.071 13.525 9.856 1.00 94.81 242 PHE A N 1
ATOM 1890 C CA . PHE A 1 242 ? -14.418 13.400 11.154 1.00 94.81 242 PHE A CA 1
ATOM 1891 C C . PHE A 1 242 ? -13.070 12.707 10.986 1.00 94.81 242 PHE A C 1
ATOM 1893 O O . PHE A 1 242 ? -12.944 11.784 10.183 1.00 94.81 242 PHE A O 1
ATOM 1900 N N . ALA A 1 243 ? -12.071 13.106 11.767 1.00 95.25 243 ALA A N 1
ATOM 1901 C CA . ALA A 1 243 ? -10.777 12.436 11.787 1.00 95.25 243 ALA A CA 1
ATOM 1902 C C . ALA A 1 243 ? -10.521 11.794 13.150 1.00 95.25 243 ALA A C 1
ATOM 1904 O O . ALA A 1 243 ? -10.550 12.465 14.178 1.00 95.25 243 ALA A O 1
ATOM 1905 N N . VAL A 1 244 ? -10.231 10.496 13.150 1.00 96.19 244 VAL A N 1
ATOM 1906 C CA . VAL A 1 244 ? -9.754 9.762 14.323 1.00 96.19 244 VAL A CA 1
ATOM 1907 C C . VAL A 1 244 ? -8.233 9.691 14.244 1.00 9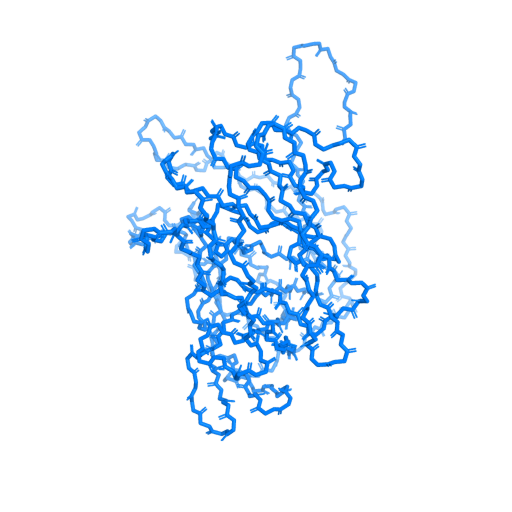6.19 244 VAL A C 1
ATOM 1909 O O . VAL A 1 244 ? -7.682 9.029 13.363 1.00 96.19 244 VAL A O 1
ATOM 1912 N N . GLY A 1 245 ? -7.546 10.395 15.141 1.00 95.75 245 GLY A N 1
ATOM 1913 C CA . GLY A 1 245 ? -6.095 10.339 15.267 1.00 95.75 245 GLY A CA 1
ATOM 1914 C C . GLY A 1 245 ? -5.652 9.031 15.910 1.00 95.75 245 GLY A C 1
ATOM 1915 O O . GLY A 1 245 ? -6.130 8.658 16.983 1.00 95.75 245 GLY A O 1
ATOM 1916 N N . VAL A 1 246 ? -4.705 8.355 15.269 1.00 96.38 246 VAL A N 1
ATOM 1917 C CA . VAL A 1 246 ? -4.148 7.075 15.711 1.00 96.38 246 VAL A CA 1
ATOM 1918 C C . VAL A 1 246 ? -2.657 7.241 15.967 1.00 96.38 246 VAL A C 1
ATOM 1920 O O . VAL A 1 246 ? -1.934 7.787 15.133 1.00 96.38 246 VAL A O 1
ATOM 1923 N N . GLN A 1 247 ? -2.193 6.752 17.112 1.00 95.38 247 GLN A N 1
ATOM 1924 C CA . GLN A 1 247 ? -0.788 6.760 17.503 1.00 95.38 247 GLN A CA 1
ATOM 1925 C C . GLN A 1 247 ? -0.304 5.328 17.738 1.00 95.38 247 GLN A C 1
ATOM 1927 O O . GLN A 1 247 ? -0.960 4.543 18.419 1.00 95.38 247 GLN A O 1
ATOM 1932 N N . PHE A 1 248 ? 0.885 5.028 17.233 1.00 94.88 248 PHE A N 1
ATOM 1933 C CA . PHE A 1 248 ? 1.708 3.893 17.627 1.00 94.88 248 PHE A CA 1
ATOM 1934 C C . PHE A 1 248 ? 2.784 4.447 18.574 1.00 94.88 248 PHE A C 1
ATOM 1936 O O . PHE A 1 248 ? 3.686 5.145 18.097 1.00 94.88 248 PHE A O 1
ATOM 1943 N N . PRO A 1 249 ? 2.669 4.260 19.907 1.00 93.06 249 PRO A N 1
ATOM 1944 C CA . PRO A 1 249 ? 3.644 4.793 20.862 1.00 93.06 249 PRO A CA 1
ATOM 1945 C C . PRO A 1 249 ? 5.045 4.218 20.643 1.00 93.06 249 PRO A C 1
ATOM 1947 O O . PRO A 1 249 ? 6.042 4.910 20.830 1.00 93.06 249 PRO A O 1
ATOM 1950 N N . GLU A 1 250 ? 5.104 2.970 20.185 1.00 91.69 250 GLU A N 1
ATOM 1951 C CA . GLU A 1 250 ? 6.325 2.275 19.801 1.00 91.69 250 GLU A CA 1
ATOM 1952 C C . GLU A 1 250 ? 6.272 1.924 18.308 1.00 91.69 250 GLU A C 1
ATOM 1954 O O . GLU A 1 250 ? 5.192 1.631 17.785 1.00 91.69 250 GLU A O 1
ATOM 1959 N N . PRO A 1 251 ? 7.408 1.932 17.588 1.00 87.94 251 PRO A N 1
ATOM 1960 C CA . PRO A 1 251 ? 7.439 1.488 16.202 1.00 87.94 251 PRO A CA 1
ATOM 1961 C C . PRO A 1 251 ? 6.966 0.036 16.069 1.00 87.94 251 PRO A C 1
ATOM 1963 O O . PRO A 1 251 ? 7.566 -0.878 16.627 1.00 87.94 251 PRO A O 1
ATOM 1966 N N . MET A 1 252 ? 5.930 -0.185 15.258 1.00 91.12 252 MET A N 1
ATOM 1967 C CA . MET A 1 252 ? 5.415 -1.520 14.936 1.00 91.12 252 MET A CA 1
ATOM 1968 C C . MET A 1 252 ? 5.633 -1.824 13.446 1.00 91.12 252 MET A C 1
ATOM 1970 O O . MET A 1 252 ? 4.673 -1.900 12.679 1.00 91.12 252 MET A O 1
ATOM 1974 N N . PRO A 1 253 ? 6.892 -1.982 12.984 1.00 88.38 253 PRO A N 1
ATOM 1975 C CA . PRO A 1 253 ? 7.202 -2.077 11.556 1.00 88.38 253 PRO A CA 1
ATOM 1976 C C . PRO A 1 253 ? 6.546 -3.282 10.871 1.00 88.38 253 PRO A C 1
ATOM 1978 O O . PRO A 1 253 ? 6.315 -3.231 9.664 1.00 88.38 253 PRO A O 1
ATOM 1981 N N . ASN A 1 254 ? 6.215 -4.331 11.628 1.00 90.56 254 ASN A N 1
ATOM 1982 C CA . ASN A 1 254 ? 5.635 -5.582 11.133 1.00 90.56 254 ASN A CA 1
ATOM 1983 C C . ASN A 1 254 ? 4.118 -5.661 11.322 1.00 90.56 254 ASN A C 1
ATOM 1985 O O . ASN A 1 254 ? 3.560 -6.744 11.231 1.00 90.56 254 ASN A O 1
ATOM 1989 N N . ARG A 1 255 ? 3.441 -4.553 11.630 1.00 92.00 255 ARG A N 1
ATOM 1990 C CA . ARG A 1 255 ? 1.981 -4.524 11.756 1.00 92.00 255 ARG A CA 1
ATOM 1991 C C . ARG A 1 255 ? 1.407 -3.290 11.080 1.00 92.00 255 ARG A C 1
ATOM 1993 O O . ARG A 1 255 ? 2.106 -2.292 10.873 1.00 92.00 255 ARG A O 1
ATOM 2000 N N . ARG A 1 256 ? 0.135 -3.365 10.704 1.00 92.19 256 ARG A N 1
ATOM 2001 C CA . ARG A 1 256 ? -0.618 -2.253 10.112 1.00 92.19 256 ARG A CA 1
ATOM 2002 C C . ARG A 1 256 ? -2.010 -2.205 10.711 1.00 92.19 256 ARG A C 1
ATOM 2004 O O . ARG A 1 256 ? -2.583 -3.249 10.983 1.00 92.19 256 ARG A O 1
ATOM 2011 N N . LEU A 1 257 ? -2.534 -1.001 10.920 1.00 94.19 257 LEU A N 1
ATOM 2012 C CA . LEU A 1 257 ? -3.923 -0.820 11.324 1.00 94.19 257 LEU A CA 1
ATOM 2013 C C . LEU A 1 257 ? -4.824 -0.916 10.093 1.00 94.19 257 LEU A C 1
ATOM 2015 O O . LEU A 1 257 ? -4.553 -0.268 9.086 1.00 94.19 257 LEU A O 1
ATOM 2019 N N . LEU A 1 258 ? -5.908 -1.675 10.202 1.00 93.50 258 LEU A N 1
ATOM 2020 C CA . LEU A 1 258 ? -6.975 -1.759 9.215 1.00 93.50 258 LEU A CA 1
ATOM 2021 C C . LEU A 1 258 ? -8.313 -1.432 9.869 1.00 93.50 258 LEU A C 1
ATOM 2023 O O . LEU A 1 258 ? -8.566 -1.804 11.015 1.00 93.50 258 LEU A O 1
ATOM 2027 N N . VAL A 1 259 ? -9.189 -0.778 9.111 1.00 94.62 259 VAL A N 1
ATOM 2028 C CA . VAL A 1 259 ? -10.603 -0.652 9.466 1.00 94.62 259 VAL A CA 1
ATOM 2029 C C . VAL A 1 259 ? -11.321 -1.871 8.904 1.00 94.62 259 VAL A C 1
ATOM 2031 O O . VAL A 1 259 ? -11.375 -2.040 7.689 1.00 94.62 259 VAL A O 1
ATOM 2034 N N . VAL A 1 260 ? -11.830 -2.729 9.787 1.00 95.25 260 VAL A N 1
ATOM 2035 C CA . VAL A 1 260 ? -12.648 -3.891 9.407 1.00 95.25 260 VAL A CA 1
ATOM 2036 C C . VAL A 1 260 ? -14.082 -3.446 9.177 1.00 95.25 260 VAL A C 1
ATOM 2038 O O . VAL A 1 260 ? -14.717 -3.853 8.212 1.00 95.25 260 VAL A O 1
ATOM 2041 N N . GLU A 1 261 ? -14.582 -2.598 10.070 1.00 96.25 261 GLU A N 1
ATOM 2042 C CA . GLU A 1 261 ? -15.948 -2.102 10.041 1.00 96.25 261 GLU A CA 1
ATOM 2043 C C . GLU A 1 261 ? -16.022 -0.746 10.744 1.00 96.25 261 GLU A C 1
ATOM 2045 O O . GLU A 1 261 ? -15.299 -0.481 11.711 1.00 96.25 261 GLU A O 1
ATOM 2050 N N . ALA A 1 262 ? -16.908 0.111 10.254 1.00 97.88 262 ALA A N 1
ATOM 2051 C CA . ALA A 1 262 ? -17.298 1.340 10.917 1.00 97.88 262 ALA A CA 1
ATOM 2052 C C . ALA A 1 262 ? -18.807 1.515 10.745 1.00 97.88 262 ALA A C 1
ATOM 2054 O O . ALA A 1 262 ? -19.302 1.470 9.617 1.00 97.88 262 ALA A O 1
ATOM 2055 N N . THR A 1 263 ? -19.530 1.707 11.844 1.00 98.44 263 THR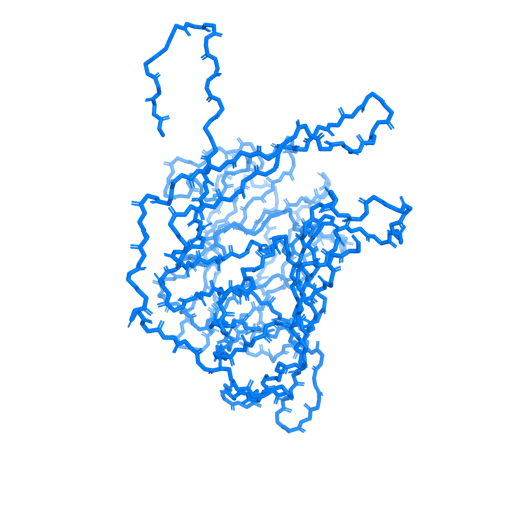 A N 1
ATOM 2056 C CA . THR A 1 263 ? -20.982 1.913 11.840 1.00 98.44 263 THR A CA 1
ATOM 2057 C C . THR A 1 263 ? -21.372 3.072 12.741 1.00 98.44 263 THR A C 1
ATOM 2059 O O . THR A 1 263 ? -20.618 3.445 13.638 1.00 98.44 263 THR A O 1
ATOM 2062 N N . ASP A 1 264 ? -22.553 3.637 12.523 1.00 97.62 264 ASP A N 1
ATOM 2063 C CA . ASP A 1 264 ? -23.148 4.592 13.455 1.00 97.62 264 ASP A CA 1
ATOM 2064 C C . ASP A 1 264 ? -24.071 3.924 14.488 1.00 97.62 264 ASP A C 1
ATOM 2066 O O . ASP A 1 264 ? -24.237 2.701 14.507 1.00 97.62 264 ASP A O 1
ATOM 2070 N N . ASP A 1 265 ? -24.673 4.733 15.359 1.00 96.56 265 ASP A N 1
ATOM 2071 C CA . ASP A 1 265 ? -25.616 4.329 16.409 1.00 96.56 265 ASP A CA 1
ATOM 2072 C C . ASP A 1 265 ? -26.925 3.714 15.885 1.00 96.56 265 ASP A C 1
ATOM 2074 O O . ASP A 1 265 ? -27.614 3.009 16.623 1.00 96.56 265 ASP A O 1
ATOM 2078 N N . SER A 1 266 ? -27.250 3.919 14.608 1.00 96.62 266 SER A N 1
ATOM 2079 C CA . SER A 1 266 ? -28.382 3.272 13.933 1.00 96.62 266 SER A CA 1
ATOM 2080 C C . SER A 1 266 ? -27.989 1.990 13.184 1.00 96.62 266 SER A C 1
ATOM 2082 O O . SER A 1 266 ? -28.840 1.341 12.573 1.00 96.62 266 SER A O 1
ATOM 2084 N N . GLY A 1 267 ? -26.707 1.610 13.229 1.00 97.00 267 GLY A N 1
ATOM 2085 C CA . GLY A 1 267 ? -26.157 0.449 12.533 1.00 97.00 267 GLY A CA 1
ATOM 2086 C C . GLY A 1 267 ? -25.869 0.680 11.047 1.00 97.00 267 GLY A C 1
ATOM 2087 O O . GLY A 1 267 ? -25.599 -0.284 10.329 1.00 97.00 267 GLY A O 1
ATOM 2088 N N . ARG A 1 268 ? -25.914 1.924 10.549 1.00 97.56 268 ARG A N 1
ATOM 2089 C CA . ARG A 1 268 ? -25.548 2.230 9.155 1.00 97.56 268 ARG A CA 1
ATOM 2090 C C . ARG A 1 268 ? -24.032 2.199 9.005 1.00 97.56 268 ARG A C 1
ATOM 2092 O O . ARG A 1 268 ? -23.311 2.679 9.876 1.00 97.56 268 ARG A O 1
ATOM 2099 N N . ALA A 1 269 ? -23.546 1.674 7.882 1.00 97.56 269 ALA A N 1
ATOM 2100 C CA . ALA A 1 269 ? -22.122 1.683 7.566 1.00 97.56 269 ALA A CA 1
ATOM 2101 C C . ALA A 1 269 ? -21.612 3.119 7.366 1.00 97.56 269 ALA A C 1
ATOM 2103 O O . ALA A 1 269 ? -22.180 3.888 6.590 1.00 97.56 269 ALA A O 1
ATOM 2104 N N . VAL A 1 270 ? -20.505 3.458 8.025 1.00 96.94 270 VAL A N 1
ATOM 2105 C CA . VAL A 1 270 ? -19.847 4.761 7.918 1.00 96.94 270 VAL A CA 1
ATOM 2106 C C . VAL A 1 270 ? -18.627 4.635 6.999 1.00 96.94 270 VAL A C 1
ATOM 2108 O O . VAL A 1 270 ? -17.667 3.942 7.342 1.00 96.94 270 VAL A O 1
ATOM 2111 N N . PRO A 1 271 ? -18.606 5.301 5.833 1.00 94.06 271 PRO A N 1
ATOM 2112 C CA . PRO A 1 271 ? -17.501 5.178 4.893 1.00 94.06 271 PRO A CA 1
ATOM 2113 C C . PRO A 1 271 ? -16.202 5.784 5.438 1.00 94.06 271 PRO A C 1
ATOM 2115 O O . PRO A 1 271 ? -16.165 6.941 5.875 1.00 94.06 271 PRO A O 1
ATOM 2118 N N . LEU A 1 272 ? -15.114 5.018 5.317 1.00 93.25 272 LEU A N 1
ATOM 2119 C CA . LEU A 1 272 ? -13.746 5.519 5.423 1.00 93.25 272 LEU A CA 1
ATOM 2120 C C . LEU A 1 272 ? -13.416 6.316 4.153 1.00 93.25 272 LEU A C 1
ATOM 2122 O O . LEU A 1 272 ? -13.369 5.783 3.047 1.00 93.25 272 LEU A O 1
ATOM 2126 N N . VAL A 1 273 ? -13.202 7.614 4.318 1.00 92.19 273 VAL A N 1
ATOM 2127 C CA . VAL A 1 273 ? -12.833 8.557 3.260 1.00 92.19 273 VAL A CA 1
ATOM 2128 C C . VAL A 1 273 ? -11.365 8.414 2.884 1.00 92.19 273 VAL A C 1
ATOM 2130 O O . VAL A 1 273 ? -11.041 8.408 1.700 1.00 92.19 273 VAL A O 1
ATOM 2133 N N . GLU A 1 274 ? -10.494 8.332 3.887 1.00 90.00 274 GLU A N 1
ATOM 2134 C CA . GLU A 1 274 ? -9.043 8.306 3.719 1.00 90.00 274 GLU A CA 1
ATOM 2135 C C . GLU A 1 274 ? -8.397 7.664 4.958 1.00 90.00 274 GLU A C 1
ATOM 2137 O O . GLU A 1 274 ? -8.793 7.943 6.092 1.00 90.00 274 GLU A O 1
ATOM 2142 N N . HIS A 1 275 ? -7.365 6.842 4.752 1.00 91.50 275 HIS A N 1
ATOM 2143 C CA . HIS A 1 275 ? -6.440 6.428 5.811 1.00 91.50 275 HIS A CA 1
ATOM 2144 C C . HIS A 1 275 ? -5.099 7.117 5.589 1.00 91.50 275 HIS A C 1
ATOM 2146 O O . HIS A 1 275 ? -4.269 6.688 4.784 1.00 91.50 275 HIS A O 1
ATOM 2152 N N . ARG A 1 276 ? -4.882 8.221 6.301 1.00 89.75 276 ARG A N 1
ATOM 2153 C CA . ARG A 1 276 ? -3.676 9.020 6.131 1.00 89.75 276 ARG A CA 1
ATOM 2154 C C . ARG A 1 276 ? -2.533 8.486 6.969 1.00 89.75 276 ARG A C 1
ATOM 2156 O O . ARG A 1 276 ? -2.679 8.248 8.165 1.00 89.75 276 ARG A O 1
ATOM 2163 N N . GLY A 1 277 ? -1.363 8.401 6.340 1.00 87.50 277 GLY A N 1
ATOM 2164 C CA . GLY A 1 277 ? -0.123 8.064 7.024 1.00 87.50 277 GLY A CA 1
ATOM 2165 C C . GLY A 1 277 ? -0.083 6.623 7.524 1.00 87.50 277 GLY A C 1
ATOM 2166 O O . GLY A 1 277 ? 0.564 6.372 8.528 1.00 87.50 277 GLY A O 1
ATOM 2167 N N . ALA A 1 278 ? -0.739 5.683 6.836 1.00 86.25 278 ALA A N 1
ATOM 2168 C CA . ALA A 1 278 ? -0.835 4.270 7.228 1.00 86.25 278 ALA A CA 1
ATOM 2169 C C . ALA A 1 278 ? 0.519 3.569 7.503 1.00 86.25 278 ALA A C 1
ATOM 2171 O O . ALA A 1 278 ? 0.565 2.575 8.226 1.00 86.25 278 ALA A O 1
ATOM 2172 N N . ASP A 1 279 ? 1.621 4.103 6.964 1.00 84.19 279 ASP A N 1
ATOM 2173 C CA . ASP A 1 279 ? 2.997 3.626 7.172 1.00 84.19 279 ASP A CA 1
ATOM 2174 C C . ASP A 1 279 ? 3.771 4.392 8.270 1.00 84.19 279 ASP A C 1
ATOM 2176 O O . ASP A 1 279 ? 4.949 4.119 8.505 1.00 84.19 279 ASP A O 1
ATOM 2180 N N . HIS A 1 280 ? 3.150 5.367 8.938 1.00 89.06 280 HIS A N 1
ATOM 2181 C CA . HIS A 1 280 ? 3.787 6.223 9.940 1.00 89.06 280 HIS A CA 1
ATOM 2182 C C . HIS A 1 280 ? 3.257 5.952 11.356 1.00 89.06 280 HIS A C 1
ATOM 2184 O O . HIS A 1 280 ? 2.137 5.468 11.513 1.00 89.06 280 HIS A O 1
ATOM 2190 N N . PRO A 1 281 ? 4.019 6.295 12.415 1.00 91.75 281 PRO A N 1
ATOM 2191 C CA . PRO A 1 281 ? 3.548 6.138 13.793 1.00 91.75 281 PRO A CA 1
ATOM 2192 C C . PRO A 1 281 ? 2.340 7.014 14.149 1.00 91.75 281 PRO A C 1
ATOM 2194 O O . PRO A 1 281 ? 1.588 6.678 15.056 1.00 91.75 281 PRO A O 1
ATOM 2197 N N . GLN A 1 282 ? 2.161 8.140 13.456 1.00 94.12 282 GLN A N 1
ATOM 2198 C CA . GLN A 1 282 ? 0.991 9.008 13.576 1.00 94.12 282 GLN A CA 1
ATOM 2199 C C . GLN A 1 282 ? 0.152 8.895 12.313 1.00 94.12 282 GLN A C 1
ATOM 2201 O O . GLN A 1 282 ? 0.640 9.173 11.217 1.00 94.12 282 GLN A O 1
ATOM 2206 N N . GLN A 1 283 ? -1.108 8.508 12.481 1.00 94.81 283 GLN A N 1
ATOM 2207 C CA . GLN A 1 283 ? -2.041 8.255 11.388 1.00 94.81 283 GLN A CA 1
ATOM 2208 C C . GLN A 1 283 ? -3.372 8.957 11.649 1.00 94.81 283 GLN A C 1
ATOM 2210 O O . GLN A 1 283 ? -3.658 9.386 12.770 1.00 94.81 283 GLN A O 1
ATOM 2215 N N . ALA A 1 284 ? -4.200 9.056 10.616 1.00 94.94 284 ALA A N 1
ATOM 2216 C CA . ALA A 1 284 ? -5.588 9.468 10.760 1.00 94.94 284 ALA A CA 1
ATOM 2217 C C . ALA A 1 284 ? -6.506 8.554 9.951 1.00 94.94 284 ALA A C 1
ATOM 2219 O O . ALA A 1 284 ? -6.221 8.247 8.793 1.00 94.94 284 ALA A O 1
ATOM 2220 N N . LEU A 1 285 ? -7.621 8.165 10.561 1.00 95.69 285 LEU A N 1
ATOM 2221 C CA . LEU A 1 285 ? -8.744 7.525 9.885 1.00 95.69 285 LEU A CA 1
ATOM 2222 C C . LEU A 1 285 ? -9.834 8.577 9.695 1.00 95.69 285 LEU A C 1
ATOM 2224 O O . LEU A 1 285 ? -10.335 9.130 10.675 1.00 95.69 285 LEU A O 1
ATOM 2228 N N . LEU A 1 286 ? -10.155 8.899 8.446 1.00 95.06 286 LEU A N 1
ATOM 2229 C CA . LEU A 1 286 ? -11.110 9.947 8.114 1.00 95.06 286 LEU A CA 1
ATOM 2230 C C . LEU A 1 286 ? -12.438 9.308 7.732 1.00 95.06 286 LEU A C 1
ATOM 2232 O O . LEU A 1 286 ? -12.498 8.560 6.763 1.00 95.06 286 LEU A O 1
ATOM 2236 N N . PHE A 1 287 ? -13.497 9.606 8.471 1.00 95.75 287 PHE A N 1
ATOM 2237 C CA . PHE A 1 287 ? -14.816 8.998 8.315 1.00 95.75 287 PHE A CA 1
ATOM 2238 C C . PHE A 1 287 ? -15.859 10.040 7.945 1.00 95.75 287 PHE A C 1
ATOM 2240 O O . PHE A 1 287 ? -15.786 11.184 8.392 1.00 95.75 287 PHE A O 1
ATOM 2247 N N . ARG A 1 288 ? -16.855 9.633 7.159 1.00 95.12 288 ARG A N 1
ATOM 2248 C CA . ARG A 1 288 ? -17.976 10.494 6.769 1.00 95.12 288 ARG A CA 1
ATOM 2249 C C . ARG A 1 288 ? -19.304 9.882 7.227 1.00 95.12 288 ARG A C 1
ATOM 2251 O O . ARG A 1 288 ? -19.945 9.211 6.419 1.00 95.12 288 ARG A O 1
ATOM 2258 N N . PRO A 1 289 ? -19.685 10.062 8.502 1.00 95.44 289 PRO A N 1
ATOM 2259 C CA . PRO A 1 289 ? -20.980 9.621 9.004 1.00 95.44 289 PRO A CA 1
ATOM 2260 C C . PRO A 1 289 ? -22.126 10.461 8.418 1.00 95.44 289 PRO A C 1
ATOM 2262 O O . PRO A 1 289 ? -21.913 11.568 7.903 1.00 95.44 289 PRO A O 1
ATOM 2265 N N . GLU A 1 290 ? -23.344 9.929 8.508 1.00 94.56 290 GLU A N 1
ATOM 2266 C CA . GLU A 1 290 ? -24.557 10.678 8.175 1.00 94.56 290 GLU A CA 1
ATOM 2267 C C . GLU A 1 290 ? -24.792 11.821 9.184 1.00 94.56 290 GLU A C 1
ATOM 2269 O O . GLU A 1 290 ? -24.364 11.716 10.336 1.00 94.56 290 GLU A O 1
ATOM 2274 N N . PRO A 1 291 ? -25.447 12.931 8.791 1.00 91.88 291 PRO A N 1
ATOM 2275 C CA . PRO A 1 291 ? -25.573 14.122 9.641 1.00 91.88 291 PRO A CA 1
ATOM 2276 C C . PRO A 1 291 ? -26.309 13.917 10.973 1.00 91.88 291 PRO A C 1
ATOM 2278 O O . PRO A 1 291 ? -26.153 14.727 11.882 1.00 91.88 291 PRO A O 1
ATOM 2281 N N . ASP A 1 292 ? -27.142 12.884 11.065 1.00 93.94 292 ASP A N 1
ATOM 2282 C CA . ASP A 1 292 ? -27.926 12.508 12.244 1.00 93.94 292 ASP A CA 1
ATOM 2283 C C . ASP A 1 292 ? -27.222 11.475 13.141 1.00 93.94 292 ASP A C 1
ATOM 2285 O O . ASP A 1 292 ? -27.730 11.178 14.220 1.00 93.94 292 ASP A O 1
ATOM 2289 N N . ALA A 1 293 ? -26.067 10.941 12.726 1.00 95.56 293 ALA A N 1
ATOM 2290 C CA . ALA A 1 293 ? -25.291 9.999 13.525 1.00 95.56 293 ALA A CA 1
ATOM 2291 C C . ALA A 1 293 ? -24.730 10.672 14.785 1.00 95.56 293 ALA A C 1
ATOM 2293 O O . ALA A 1 293 ? -24.096 11.729 14.722 1.00 95.56 293 ALA A O 1
ATOM 2294 N N . THR A 1 294 ? -24.911 10.024 15.933 1.00 95.94 294 THR A N 1
ATOM 2295 C CA . THR A 1 294 ? -24.433 10.526 17.230 1.00 95.94 294 THR A CA 1
ATOM 2296 C C . THR A 1 294 ? -23.191 9.793 17.720 1.00 95.94 294 THR A C 1
ATOM 2298 O O . THR A 1 294 ? -22.424 10.339 18.518 1.00 95.94 294 THR A O 1
ATOM 2301 N N . GLN A 1 295 ? -22.944 8.581 17.219 1.00 96.75 295 GLN A N 1
ATOM 2302 C CA . GLN A 1 295 ? -21.779 7.778 17.580 1.00 96.75 295 GLN A CA 1
ATOM 2303 C C . GLN A 1 295 ? -21.128 7.144 16.355 1.00 96.75 295 GLN A C 1
ATOM 2305 O O . GLN A 1 295 ? -21.774 6.885 15.346 1.00 96.75 295 GLN A O 1
ATOM 2310 N N . LEU A 1 296 ? -19.834 6.865 16.476 1.00 97.56 296 LEU A N 1
ATOM 2311 C CA . LEU A 1 296 ? -19.059 6.063 15.543 1.00 97.56 296 LEU A CA 1
ATOM 2312 C C . LEU A 1 296 ? -18.534 4.831 16.278 1.00 97.56 296 LEU A C 1
ATOM 2314 O O . LEU A 1 296 ? -17.645 4.928 17.125 1.00 97.56 296 LEU A O 1
ATOM 2318 N N . GLN A 1 297 ? -19.071 3.666 15.940 1.00 98.06 297 GLN A N 1
ATOM 2319 C CA . GLN A 1 297 ? -18.552 2.381 16.377 1.00 98.06 297 GLN A CA 1
ATOM 2320 C C . GLN A 1 297 ? -17.517 1.890 15.368 1.00 98.06 297 GLN A C 1
ATOM 2322 O O . GLN A 1 297 ? -17.766 1.858 14.165 1.00 98.06 297 GLN A O 1
ATOM 2327 N N . LEU A 1 298 ? -16.350 1.485 15.865 1.00 98.12 298 LEU A N 1
ATOM 2328 C CA . LEU A 1 298 ? -15.272 0.946 15.044 1.00 98.12 298 LEU A CA 1
ATOM 2329 C C . LEU A 1 298 ? -15.022 -0.519 15.382 1.00 98.12 298 LEU A C 1
ATOM 2331 O O . LEU A 1 298 ? -15.065 -0.919 16.547 1.00 98.12 298 LEU A O 1
ATOM 2335 N N . ARG A 1 299 ? -14.671 -1.286 14.354 1.00 97.81 299 ARG A N 1
ATOM 2336 C CA . ARG A 1 299 ? -13.981 -2.565 14.471 1.00 97.81 299 ARG A CA 1
ATOM 2337 C C . ARG A 1 299 ? -12.712 -2.486 13.643 1.00 97.81 299 ARG A C 1
ATOM 2339 O O . ARG A 1 299 ? -12.738 -2.237 12.439 1.00 97.81 299 ARG A O 1
ATOM 2346 N N . LEU A 1 300 ? -11.591 -2.671 14.310 1.00 97.25 300 LEU A N 1
ATOM 2347 C CA . LEU A 1 300 ? -10.257 -2.507 13.763 1.00 97.25 300 LEU A CA 1
ATOM 2348 C C . LEU A 1 300 ? -9.536 -3.852 13.774 1.00 97.25 300 LEU A C 1
ATOM 2350 O O . LEU A 1 300 ? -9.848 -4.726 14.585 1.00 97.25 300 LEU A O 1
ATOM 2354 N N . ALA A 1 301 ? -8.567 -4.006 12.880 1.00 96.62 301 ALA A N 1
ATOM 2355 C CA . ALA A 1 301 ? -7.637 -5.123 12.893 1.00 96.62 301 ALA A CA 1
ATOM 2356 C C . ALA A 1 301 ? -6.196 -4.623 12.849 1.00 96.62 301 ALA A C 1
ATOM 2358 O O . ALA A 1 301 ? -5.901 -3.589 12.248 1.00 96.62 301 ALA A O 1
ATOM 2359 N N . VAL A 1 302 ? -5.295 -5.374 13.473 1.00 95.69 302 VAL A N 1
ATOM 2360 C CA . VAL A 1 302 ? -3.862 -5.076 13.526 1.00 95.69 302 VAL A CA 1
ATOM 2361 C C . VAL A 1 302 ? -3.055 -6.304 13.087 1.00 95.69 302 VAL A C 1
ATOM 2363 O O . VAL A 1 302 ? -2.290 -6.858 13.888 1.00 95.69 302 VAL A O 1
ATOM 2366 N N . PRO A 1 303 ? -3.241 -6.782 11.842 1.00 95.06 303 PRO A N 1
ATOM 2367 C CA . PRO A 1 303 ? -2.575 -7.985 11.366 1.00 95.06 303 PRO A CA 1
ATOM 2368 C C . PRO A 1 303 ? -1.059 -7.818 11.279 1.00 95.06 303 PRO A C 1
ATOM 2370 O O . PRO A 1 303 ? -0.522 -6.704 11.205 1.00 95.06 303 PRO A O 1
ATOM 2373 N N . GLU A 1 304 ? -0.373 -8.957 11.250 1.00 94.06 304 GLU A N 1
ATOM 2374 C CA . GLU A 1 304 ? 1.036 -9.013 10.880 1.00 94.06 304 GLU A CA 1
ATOM 2375 C C . GLU A 1 304 ? 1.235 -8.695 9.389 1.00 94.06 304 GLU A C 1
ATOM 2377 O O . GLU A 1 304 ? 0.416 -9.011 8.522 1.00 94.06 304 GLU A O 1
ATOM 2382 N N . LEU A 1 305 ? 2.340 -8.016 9.103 1.00 94.38 305 LEU A N 1
ATOM 2383 C CA . LEU A 1 305 ? 2.786 -7.644 7.775 1.00 94.38 305 LEU A CA 1
ATOM 2384 C C . LEU A 1 305 ? 3.884 -8.612 7.339 1.00 94.38 305 LEU A C 1
ATOM 2386 O O . LEU A 1 305 ? 4.984 -8.614 7.896 1.00 94.38 305 LEU A O 1
ATOM 2390 N N . HIS A 1 306 ? 3.599 -9.391 6.306 1.00 96.00 306 HIS A N 1
ATOM 2391 C CA . HIS A 1 306 ? 4.531 -10.352 5.737 1.00 96.00 306 HIS A CA 1
ATOM 2392 C C . HIS A 1 306 ? 5.324 -9.700 4.612 1.00 96.00 306 HIS A C 1
ATOM 2394 O O . HIS A 1 306 ? 4.759 -9.025 3.751 1.00 96.00 306 HIS A O 1
ATOM 2400 N N . ARG A 1 307 ? 6.639 -9.919 4.609 1.00 97.25 307 ARG A N 1
ATOM 2401 C CA . ARG A 1 307 ? 7.551 -9.387 3.592 1.00 97.25 307 ARG A CA 1
ATOM 2402 C C . ARG A 1 307 ? 8.243 -10.514 2.860 1.00 97.25 307 ARG A C 1
ATOM 2404 O O . ARG A 1 307 ? 8.809 -11.400 3.498 1.00 97.25 307 ARG A O 1
ATOM 2411 N N . VAL A 1 308 ? 8.236 -10.438 1.538 1.00 98.06 308 VAL A N 1
ATOM 2412 C CA . VAL A 1 308 ? 8.962 -11.354 0.659 1.00 98.06 308 VAL A CA 1
ATOM 2413 C C . VAL A 1 308 ? 9.623 -10.576 -0.472 1.00 98.06 308 VAL A C 1
ATOM 2415 O O . VAL A 1 308 ? 9.175 -9.490 -0.842 1.00 98.06 308 VAL A O 1
ATOM 2418 N N . GLU A 1 309 ? 10.700 -11.131 -1.018 1.00 98.50 309 GLU A N 1
ATOM 2419 C CA . GLU A 1 309 ? 11.405 -10.554 -2.158 1.00 98.50 309 GLU A CA 1
ATOM 2420 C C . GLU A 1 309 ? 11.431 -11.549 -3.319 1.00 98.50 309 GLU A C 1
ATOM 2422 O O . GLU A 1 309 ? 11.774 -12.719 -3.133 1.00 98.50 309 GLU A O 1
ATOM 2427 N N . PHE A 1 310 ? 11.089 -11.071 -4.513 1.00 98.56 310 PHE A N 1
ATOM 2428 C CA . PHE A 1 310 ? 11.201 -11.823 -5.761 1.00 98.56 310 PHE A CA 1
ATOM 2429 C C . PHE A 1 310 ? 12.229 -11.179 -6.682 1.00 98.56 310 PHE A C 1
ATOM 2431 O O . PHE A 1 310 ? 12.389 -9.956 -6.693 1.00 98.56 310 PHE A O 1
ATOM 2438 N N . LEU A 1 311 ? 12.871 -12.004 -7.504 1.00 98.19 311 LEU A N 1
ATOM 2439 C CA . LEU A 1 311 ? 13.761 -11.554 -8.565 1.00 98.19 311 LEU A CA 1
ATOM 2440 C C . LEU A 1 311 ? 13.235 -12.110 -9.882 1.00 98.19 311 LEU A C 1
ATOM 2442 O O . LEU A 1 311 ? 13.456 -13.273 -10.205 1.00 98.19 311 LEU A O 1
ATOM 2446 N N . ALA A 1 312 ? 12.471 -11.310 -10.619 1.00 97.88 312 ALA A N 1
ATOM 2447 C CA . ALA A 1 312 ? 11.679 -11.795 -11.744 1.00 97.88 312 ALA A CA 1
ATOM 2448 C C . ALA A 1 312 ? 11.858 -10.919 -12.982 1.00 97.88 312 ALA A C 1
ATOM 2450 O O . ALA A 1 312 ? 12.022 -9.701 -12.896 1.00 97.88 312 ALA A O 1
ATOM 2451 N N . ARG A 1 313 ? 11.793 -11.540 -14.159 1.00 96.62 313 ARG A N 1
ATOM 2452 C CA . ARG A 1 313 ? 11.694 -10.829 -15.432 1.00 96.62 313 ARG A CA 1
ATOM 2453 C C . ARG A 1 313 ? 10.222 -10.766 -15.830 1.00 96.62 313 ARG A C 1
ATOM 2455 O O . ARG A 1 313 ? 9.610 -11.828 -15.902 1.00 96.62 313 ARG A O 1
ATOM 2462 N N . PRO A 1 314 ? 9.650 -9.581 -16.096 1.00 96.38 314 PRO A N 1
ATOM 2463 C CA . PRO A 1 314 ? 8.288 -9.519 -16.588 1.00 96.38 314 PRO A CA 1
ATOM 2464 C C . PRO A 1 314 ? 8.232 -10.014 -18.033 1.00 96.38 314 PRO A C 1
ATOM 2466 O O . PRO A 1 314 ? 9.135 -9.751 -18.835 1.00 96.38 314 PRO A O 1
ATOM 2469 N N . GLU A 1 315 ? 7.135 -10.665 -18.387 1.00 95.69 315 GLU A N 1
ATOM 2470 C CA . GLU A 1 315 ? 6.747 -10.796 -19.784 1.00 95.69 315 GLU A CA 1
ATOM 2471 C C . GLU A 1 315 ? 6.354 -9.418 -20.317 1.00 95.69 315 GLU A C 1
ATOM 2473 O O . GLU A 1 315 ? 5.643 -8.654 -19.660 1.00 95.69 315 GLU A O 1
ATOM 2478 N N . PHE A 1 316 ? 6.827 -9.071 -21.511 1.00 90.56 316 PHE A N 1
ATOM 2479 C CA . PHE A 1 316 ? 6.485 -7.799 -22.134 1.00 90.56 316 PHE A CA 1
ATOM 2480 C C . PHE A 1 316 ? 5.351 -7.994 -23.122 1.00 90.56 316 PHE A C 1
ATOM 2482 O O . PHE A 1 316 ? 5.466 -8.789 -24.055 1.00 90.56 316 PHE A O 1
ATOM 2489 N N . HIS A 1 317 ? 4.274 -7.232 -22.940 1.00 82.56 317 HIS A N 1
ATOM 2490 C CA . HIS A 1 317 ? 3.218 -7.190 -23.938 1.00 82.56 317 HIS A CA 1
ATOM 2491 C C . HIS A 1 317 ? 3.794 -6.605 -25.241 1.00 82.56 317 HIS A C 1
ATOM 2493 O O . HIS A 1 317 ? 4.358 -5.504 -25.207 1.00 82.56 317 HIS A O 1
ATOM 2499 N N . PRO A 1 318 ? 3.712 -7.322 -26.375 1.00 73.19 318 PRO A N 1
ATOM 2500 C CA . PRO A 1 318 ? 4.303 -6.856 -27.620 1.00 73.19 318 PRO A CA 1
ATOM 2501 C C . PRO A 1 318 ? 3.626 -5.558 -28.076 1.00 73.19 318 PRO A C 1
ATOM 2503 O O . PRO A 1 318 ? 2.403 -5.428 -28.000 1.00 73.19 318 PRO A O 1
ATOM 2506 N N . ARG A 1 319 ? 4.423 -4.603 -28.573 1.00 63.31 319 ARG A N 1
ATOM 2507 C CA . ARG A 1 319 ? 3.890 -3.515 -29.408 1.00 63.31 319 ARG A CA 1
ATOM 2508 C C . ARG A 1 319 ? 3.426 -4.137 -30.726 1.00 63.31 319 ARG A C 1
ATOM 2510 O O . ARG A 1 319 ? 4.152 -4.972 -31.270 1.00 63.31 319 ARG A O 1
ATOM 2517 N N . LYS A 1 320 ? 2.215 -3.799 -31.168 1.00 54.28 320 LYS A N 1
ATOM 2518 C CA . LYS A 1 320 ? 1.682 -4.265 -32.455 1.00 54.28 320 LYS A CA 1
ATOM 2519 C C . LYS A 1 320 ? 2.040 -3.295 -33.573 1.00 54.28 320 LYS A C 1
ATOM 2521 O O . LYS A 1 320 ? 2.346 -2.127 -33.265 1.00 54.28 320 LYS A O 1
#

Foldseek 3Di:
DDDPDPPPDDDPDDDDLDDDQQDQKDKDWDWDQDPVRDIDTPGIDIDGDPHRDDPPQDAFAADDPQDWDDFVQKIKTWHAKAFFFFFDPDDDPPRSNRGFIKIKTAIWMAGNNHTDLQKWWDWKWKDGSVGRIDTFDDDPQDADSQFDTHRRMTIGGDGDDQPHNWIKIKTKMWGLDDDDPLQKDWDPWAFQVPPQDKAADQDKHDRPPWIKGQGTKHFFPRQDPDPCRVAQDDPDPDRGKMKGKMAGPDDPQFKWKDFNFKAFPVRHGWRFPDWAPRNDRIIITITGDDPPGGTIITMMGITTMGIDMGIHDHHYDDDD

pLDDT: mean 86.56, std 13.18, range [34.81, 98.56]